Protein AF-A0A8U0QIC7-F1 (afdb_monomer)

Solvent-accessible surface area (backbone atoms only — not comparable to full-atom values): 12116 Å² total; per-residue (Å²): 107,74,68,52,56,50,47,53,51,48,48,57,47,50,50,58,54,46,66,67,71,62,70,66,91,70,86,63,78,67,89,61,76,79,80,82,47,68,70,56,55,50,51,53,51,52,50,54,53,48,51,57,51,49,52,54,50,45,52,49,32,54,53,45,31,72,75,44,20,86,43,75,41,75,42,76,43,88,97,38,98,85,47,62,53,77,43,40,36,31,58,52,31,50,53,52,38,53,50,52,52,52,52,49,53,52,50,51,53,51,52,53,51,55,49,53,52,47,53,53,52,50,52,54,51,54,52,51,49,52,53,51,50,52,52,48,52,54,51,49,53,52,52,52,51,53,50,55,51,50,50,52,53,49,53,54,52,53,52,52,52,51,54,54,51,55,53,53,70,76,63,66,72,94,71,91,77,93,73,93,75,85,78,84,78,85,81,81,83,82,79,83,82,77,85,79,90,74,86,85,92,133

Nearest PDB structures (foldseek):
  1fxk-assembly1_B  TM=5.080E-01  e=2.251E-01  Methanothermobacter thermautotrophicus
  2zqm-assembly1_A  TM=5.330E-01  e=3.766E-01  Thermococcus sp. JCM 11816
  2zdi-assembly1_B-2  TM=5.143E-01  e=7.642E-01  Pyrococcus horikoshii
  6nr8-assembly1_6  TM=4.578E-01  e=3.146E+00  Homo sapiens

Radius of gyration: 41.13 Å; Cα contacts (8 Å, |Δi|>4): 63; chains: 1; bounding box: 77×51×116 Å

Mean predicted aligned error: 17.93 Å

Foldseek 3Di:
DLVVVLVVLVCVVVVVVVVVVPPPPPDPPPVDDDDPDPVVVVVVVVLVVVVVVLSVLLNVLSVCCVPQQQDWDWDDDPPDNPDTDIDGSNVVSVVVNVVSVVVVVVSVVVVVVVVVVVVVVVVVVVVVVVVVVVVVVVVVVVVVVVVVVVVVVVVVVVVVVVVVVVVVVVDDDPDDDDDDDDDDDDDDDDDDPDDDDDDDDD

Structure (mmCIF, N/CA/C/O backbone):
data_AF-A0A8U0QIC7-F1
#
_entry.id   AF-A0A8U0QIC7-F1
#
loop_
_atom_site.group_PDB
_atom_site.id
_atom_site.type_symbol
_atom_site.label_atom_id
_atom_site.label_alt_id
_atom_site.label_comp_id
_atom_site.label_asym_id
_atom_site.label_entity_i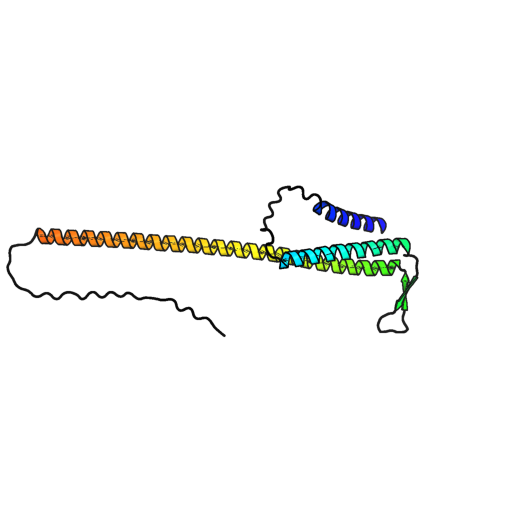d
_atom_site.label_seq_id
_atom_site.pdbx_PDB_ins_code
_atom_site.Cartn_x
_atom_site.Cartn_y
_atom_site.Cartn_z
_atom_site.occupancy
_atom_site.B_iso_or_equiv
_atom_site.auth_seq_id
_atom_site.auth_comp_id
_atom_site.auth_asym_id
_atom_site.auth_atom_id
_atom_site.pdbx_PDB_model_num
ATOM 1 N N . MET A 1 1 ? -3.269 10.855 29.722 1.00 55.31 1 MET A N 1
ATOM 2 C CA . MET A 1 1 ? -3.131 9.490 29.161 1.00 55.31 1 MET A CA 1
ATOM 3 C C . MET A 1 1 ? -4.161 9.194 28.060 1.00 55.31 1 MET A C 1
ATOM 5 O O . MET A 1 1 ? -3.802 9.379 26.913 1.00 55.31 1 MET A O 1
ATOM 9 N N . VAL A 1 2 ? -5.430 8.819 28.319 1.00 59.84 2 VAL A N 1
ATOM 10 C CA . VAL A 1 2 ? -6.386 8.447 27.227 1.00 59.84 2 VAL A CA 1
ATOM 11 C C . VAL A 1 2 ? -6.772 9.625 26.318 1.00 59.84 2 VAL A C 1
ATOM 13 O O . VAL A 1 2 ? -6.903 9.457 25.107 1.00 59.84 2 VAL A O 1
ATOM 16 N N . GLU A 1 3 ? -6.932 10.828 26.877 1.00 60.34 3 GLU A N 1
ATOM 17 C CA . GLU A 1 3 ? -7.192 12.031 26.073 1.00 60.34 3 GLU A CA 1
ATOM 18 C C . GLU A 1 3 ? -5.976 12.486 25.262 1.00 60.34 3 GLU A C 1
ATOM 20 O O . GLU A 1 3 ? -6.160 12.971 24.151 1.00 60.34 3 GLU A O 1
ATOM 25 N N . GLU A 1 4 ? -4.755 12.283 25.767 1.00 69.88 4 GLU A N 1
ATOM 26 C CA . GLU A 1 4 ? -3.515 12.558 25.026 1.00 69.88 4 GLU A CA 1
ATOM 27 C C . GLU A 1 4 ? -3.341 11.578 23.868 1.00 69.88 4 GLU A C 1
ATOM 29 O O . GLU A 1 4 ? -3.121 12.024 22.752 1.00 69.88 4 GLU A O 1
ATOM 34 N N . GLU A 1 5 ? -3.554 10.273 24.080 1.00 65.50 5 GLU A N 1
ATOM 35 C CA . GLU A 1 5 ? -3.538 9.274 22.997 1.00 65.50 5 GLU A CA 1
ATOM 36 C C . GLU A 1 5 ? -4.612 9.563 21.935 1.00 65.50 5 GLU A C 1
ATOM 38 O O . GLU A 1 5 ? -4.390 9.390 20.736 1.00 65.50 5 GLU A O 1
ATOM 43 N N . ARG A 1 6 ? -5.797 10.023 22.363 1.00 67.25 6 ARG A N 1
ATOM 44 C CA . ARG A 1 6 ? -6.867 10.454 21.455 1.00 67.25 6 ARG A CA 1
ATOM 45 C C . ARG A 1 6 ? -6.468 11.713 20.684 1.00 67.25 6 ARG A C 1
ATOM 47 O O . ARG A 1 6 ? -6.764 11.784 19.492 1.00 67.25 6 ARG A O 1
ATOM 54 N N . ARG A 1 7 ? -5.828 12.691 21.338 1.00 72.56 7 ARG A N 1
ATOM 55 C CA . ARG A 1 7 ? -5.321 13.919 20.703 1.00 72.56 7 ARG A CA 1
ATOM 56 C C . ARG A 1 7 ? -4.220 13.605 19.706 1.00 72.56 7 ARG A C 1
ATOM 58 O O . ARG A 1 7 ? -4.329 14.053 18.580 1.00 72.56 7 ARG A O 1
ATOM 65 N N . GLU A 1 8 ? -3.246 12.783 20.074 1.00 73.19 8 GLU A N 1
ATOM 66 C CA . GLU A 1 8 ? -2.149 12.351 19.207 1.00 73.19 8 GLU A CA 1
ATOM 67 C C . GLU A 1 8 ? -2.679 11.584 17.987 1.00 73.19 8 GLU A C 1
ATOM 69 O O . GLU A 1 8 ? -2.274 11.842 16.857 1.00 73.19 8 GLU A O 1
ATOM 74 N N . PHE A 1 9 ? -3.654 10.687 18.173 1.00 68.81 9 PHE A N 1
ATOM 75 C CA . PHE A 1 9 ? -4.301 9.996 17.056 1.00 68.81 9 PHE A CA 1
ATOM 76 C C . PHE A 1 9 ? -5.081 10.958 16.147 1.00 68.81 9 PHE A C 1
ATOM 78 O O . PHE A 1 9 ? -4.978 10.859 14.926 1.00 68.81 9 PHE A O 1
ATOM 85 N N . LEU A 1 10 ? -5.846 11.894 16.722 1.00 63.28 10 LEU A N 1
ATOM 86 C CA . LEU A 1 10 ? -6.586 12.912 15.969 1.00 63.28 10 LEU A CA 1
ATOM 87 C C . LEU A 1 10 ? -5.666 13.918 15.278 1.00 63.28 10 LEU A C 1
ATOM 89 O O . LEU A 1 10 ? -6.002 14.366 14.191 1.00 63.28 10 LEU A O 1
ATOM 93 N N . GLU A 1 11 ? -4.533 14.276 15.874 1.00 67.62 11 GLU A N 1
ATOM 94 C CA . GLU A 1 11 ? -3.524 15.148 15.275 1.00 67.62 11 GLU A CA 1
ATOM 95 C C . GLU A 1 11 ? -2.790 14.435 14.146 1.00 67.62 11 GLU A C 1
ATOM 97 O O . GLU A 1 11 ? -2.647 15.017 13.080 1.00 67.62 11 GLU A O 1
ATOM 102 N N . ASN A 1 12 ? -2.406 13.168 14.319 1.00 65.75 12 ASN A N 1
ATOM 103 C CA . ASN A 1 12 ? -1.844 12.357 13.237 1.00 65.75 12 ASN A CA 1
ATOM 104 C C . ASN A 1 12 ? -2.854 12.160 12.093 1.00 65.75 12 ASN A C 1
ATOM 106 O O . ASN A 1 12 ? -2.477 12.178 10.925 1.00 65.75 12 ASN A O 1
ATOM 110 N N . TYR A 1 13 ? -4.143 12.019 12.418 1.00 57.94 13 TYR A N 1
ATOM 111 C CA . TYR A 1 13 ? -5.228 11.933 11.440 1.00 57.94 13 TYR A CA 1
ATOM 112 C C . TYR A 1 13 ? -5.462 13.259 10.705 1.00 57.94 13 TYR A C 1
ATOM 114 O O . TYR A 1 13 ? -5.454 13.291 9.480 1.00 57.94 13 TYR A O 1
ATOM 122 N N . LYS A 1 14 ? -5.635 14.363 11.442 1.00 54.84 14 LYS A N 1
ATOM 123 C CA . LYS A 1 14 ? -5.860 15.696 10.870 1.00 54.84 14 LYS A CA 1
ATOM 124 C C . LYS A 1 14 ? -4.657 16.197 10.087 1.00 54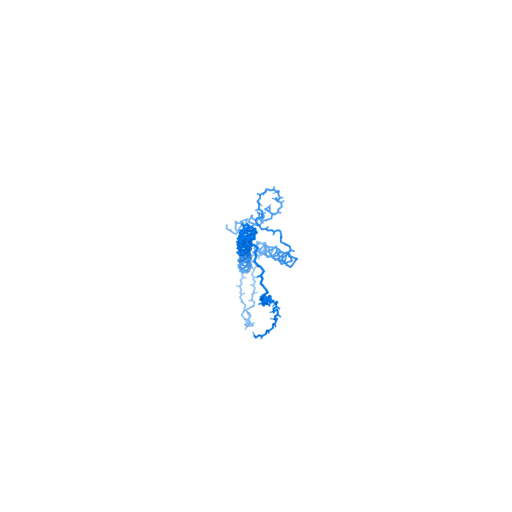.84 14 LYS A C 1
ATOM 126 O O . LYS A 1 14 ? -4.861 16.872 9.096 1.00 54.84 14 LYS A O 1
ATOM 131 N N . ARG A 1 15 ? -3.433 15.864 10.501 1.00 46.38 15 ARG A N 1
ATOM 132 C CA . ARG A 1 15 ? -2.209 16.173 9.752 1.00 46.38 15 ARG A CA 1
ATOM 133 C C . ARG A 1 15 ? -2.139 15.383 8.445 1.00 46.38 15 ARG A C 1
ATOM 135 O O . ARG A 1 15 ? -1.752 15.956 7.443 1.00 46.38 15 ARG A O 1
ATOM 142 N N . GLY A 1 16 ? -2.598 14.128 8.435 1.00 46.78 16 GLY A N 1
ATOM 143 C CA . GLY A 1 16 ? -2.746 13.343 7.204 1.00 46.78 16 GLY A CA 1
ATOM 144 C C . GLY A 1 16 ? -3.855 13.839 6.264 1.00 46.78 16 GLY A C 1
ATOM 145 O O . GLY A 1 16 ? -3.707 13.710 5.056 1.00 46.78 16 GLY A O 1
ATOM 146 N N . ASP A 1 17 ? -4.941 14.418 6.794 1.00 41.50 17 ASP A N 1
ATOM 147 C CA . ASP A 1 17 ? -5.979 15.085 5.984 1.00 41.50 17 ASP A CA 1
ATOM 148 C C . ASP A 1 17 ? -5.535 16.506 5.527 1.00 41.50 17 ASP A C 1
ATOM 150 O O . ASP A 1 17 ? -5.902 16.915 4.432 1.00 41.50 17 ASP A O 1
ATOM 154 N N . LEU A 1 18 ? -4.721 17.246 6.304 1.00 33.12 18 LEU A N 1
ATOM 155 C CA . LEU A 1 18 ? -4.185 18.575 5.927 1.00 33.12 18 LEU A CA 1
ATOM 156 C C . LEU A 1 18 ? -3.035 18.499 4.910 1.00 33.12 18 LEU A C 1
ATOM 158 O O . LEU A 1 18 ? -2.992 19.323 4.006 1.00 33.12 18 LEU A O 1
ATOM 162 N N . GLU A 1 19 ? -2.155 17.495 5.003 1.00 44.81 19 GLU A N 1
ATOM 163 C CA . GLU A 1 19 ? -1.142 17.224 3.965 1.00 44.81 19 GLU A CA 1
ATOM 164 C C . GLU A 1 19 ? -1.773 16.810 2.616 1.00 44.81 19 GLU A C 1
ATOM 166 O O . GLU A 1 19 ? -1.091 16.853 1.599 1.00 44.81 19 GLU A O 1
ATOM 171 N N . GLU A 1 20 ? -3.060 16.424 2.581 1.00 46.66 20 GLU A N 1
ATOM 172 C CA . GLU A 1 20 ? -3.797 16.089 1.348 1.00 46.66 20 GLU A CA 1
ATOM 173 C C . GLU A 1 20 ? -4.672 17.234 0.788 1.00 46.66 20 GLU A C 1
ATOM 175 O O . GLU A 1 20 ? -5.110 17.124 -0.357 1.00 46.66 20 GLU A O 1
ATOM 180 N N . GLU A 1 21 ? -4.960 18.302 1.547 1.00 39.34 21 GLU A N 1
ATOM 181 C CA . GLU A 1 21 ? -5.756 19.456 1.066 1.00 39.34 21 GLU A CA 1
ATOM 182 C C . GLU A 1 21 ? -4.921 20.720 0.792 1.00 39.34 21 GLU A C 1
ATOM 184 O O . GLU A 1 21 ? -5.342 21.545 -0.018 1.00 39.34 21 GLU A O 1
ATOM 189 N N . GLU A 1 22 ? -3.714 20.844 1.353 1.00 33.66 22 GLU A N 1
ATOM 190 C CA . GLU A 1 22 ? -2.685 21.789 0.883 1.00 33.66 22 GLU A CA 1
ATOM 191 C C . GLU A 1 22 ? -1.700 21.088 -0.065 1.00 33.66 22 GLU A C 1
ATOM 193 O O . GLU A 1 22 ? -0.486 21.108 0.118 1.00 33.66 22 GLU A O 1
ATOM 198 N N . GLU A 1 23 ? -2.217 20.495 -1.141 1.00 37.25 23 GLU A N 1
ATOM 199 C CA . GLU A 1 23 ? -1.421 20.307 -2.358 1.00 37.25 23 GLU A CA 1
ATOM 200 C C . GLU A 1 23 ? -1.403 21.652 -3.114 1.00 37.25 23 GLU A C 1
ATOM 202 O O . GLU A 1 23 ? -1.902 21.796 -4.227 1.00 37.25 23 GLU A O 1
ATOM 207 N N . THR A 1 24 ? -0.869 22.697 -2.471 1.00 36.47 24 THR A N 1
ATOM 208 C CA . THR A 1 24 ? -0.163 23.727 -3.234 1.00 36.47 24 THR A CA 1
ATOM 209 C C . THR A 1 24 ? 0.955 23.001 -3.959 1.00 36.47 24 THR A C 1
ATOM 211 O O . THR A 1 24 ? 1.708 22.265 -3.324 1.00 36.47 24 THR A O 1
ATOM 214 N N . GLU A 1 25 ? 1.011 23.173 -5.278 1.00 40.62 25 GLU A N 1
ATOM 215 C CA . GLU A 1 25 ? 2.070 22.697 -6.165 1.00 40.62 25 GLU A CA 1
ATOM 216 C C . GLU A 1 25 ? 3.442 23.240 -5.729 1.00 40.62 25 GLU A C 1
ATOM 218 O O . GLU A 1 25 ? 4.011 24.134 -6.344 1.00 40.62 25 GLU A O 1
ATOM 223 N N . GLU A 1 26 ? 3.986 22.731 -4.631 1.00 35.47 26 GLU A N 1
ATOM 224 C CA . GLU A 1 26 ? 5.408 22.804 -4.351 1.00 35.47 26 GLU A CA 1
ATOM 225 C C . GLU A 1 26 ? 6.028 21.537 -4.918 1.00 35.47 26 GLU A C 1
ATOM 227 O O . GLU A 1 26 ? 6.008 20.485 -4.278 1.00 35.47 26 GLU A O 1
ATOM 232 N N . ASP A 1 27 ? 6.511 21.680 -6.155 1.00 43.72 27 ASP A N 1
ATOM 233 C CA . ASP A 1 27 ? 7.581 20.963 -6.859 1.00 43.72 27 ASP A CA 1
ATOM 234 C C . ASP A 1 27 ? 8.400 19.961 -6.018 1.00 43.72 27 ASP A C 1
ATOM 236 O O . ASP A 1 27 ? 9.622 20.043 -5.876 1.00 43.72 27 ASP A O 1
ATOM 240 N N . LYS A 1 28 ? 7.752 18.922 -5.504 1.00 45.44 28 LYS A N 1
ATOM 241 C CA . LYS A 1 28 ? 8.393 17.632 -5.323 1.00 45.44 28 LYS A CA 1
ATOM 242 C C . LYS A 1 28 ? 8.242 16.981 -6.671 1.00 45.44 28 LYS A C 1
ATOM 244 O O . LYS A 1 28 ? 7.178 16.450 -6.966 1.00 45.44 28 LYS A O 1
ATOM 249 N N . GLU A 1 29 ? 9.284 17.087 -7.493 1.00 38.53 29 GLU A N 1
ATOM 250 C CA . GLU A 1 29 ? 9.434 16.284 -8.701 1.00 38.53 29 GLU A CA 1
ATOM 251 C C . GLU A 1 29 ? 8.969 14.864 -8.376 1.00 38.53 29 GLU A C 1
ATOM 253 O O . GLU A 1 29 ? 9.634 14.117 -7.653 1.00 38.53 29 GLU A O 1
ATOM 258 N N . ASP A 1 30 ? 7.767 14.517 -8.828 1.00 40.94 30 ASP A N 1
ATOM 259 C CA . ASP A 1 30 ? 7.210 13.197 -8.625 1.00 40.94 30 ASP A CA 1
ATOM 260 C C . ASP A 1 30 ? 8.010 12.304 -9.578 1.00 40.94 30 ASP A C 1
ATOM 262 O O . ASP A 1 30 ? 7.721 12.176 -10.767 1.00 40.94 30 ASP A O 1
ATOM 266 N N . ILE A 1 31 ? 9.125 11.756 -9.077 1.00 49.75 31 ILE A N 1
ATOM 267 C CA . ILE A 1 31 ? 10.084 10.929 -9.838 1.00 49.75 31 ILE A CA 1
ATOM 268 C C . ILE A 1 31 ? 9.368 9.713 -10.471 1.00 49.75 31 ILE A C 1
ATOM 270 O O . ILE A 1 31 ? 9.895 9.036 -11.361 1.00 49.75 31 ILE A O 1
ATOM 274 N N . LEU A 1 32 ? 8.143 9.420 -10.027 1.00 53.44 32 LEU A N 1
ATOM 275 C CA . LEU A 1 32 ? 7.299 8.368 -10.553 1.00 53.44 32 LEU A CA 1
ATOM 276 C C . LEU A 1 32 ? 6.337 8.918 -11.616 1.00 53.44 32 LEU A C 1
ATOM 278 O O . LEU A 1 32 ? 5.529 9.795 -11.332 1.00 53.44 32 LEU A O 1
ATOM 282 N N . PRO A 1 33 ? 6.345 8.361 -12.842 1.00 55.59 33 PRO A N 1
ATOM 283 C CA . PRO A 1 33 ? 5.394 8.778 -13.859 1.00 55.59 33 PRO A CA 1
ATOM 284 C C . PRO A 1 33 ? 3.955 8.563 -13.362 1.00 55.59 33 PRO A C 1
ATOM 286 O O . PRO A 1 33 ? 3.689 7.526 -12.736 1.00 55.59 33 PRO A O 1
ATOM 289 N N . PRO A 1 34 ? 3.016 9.471 -13.702 1.00 59.22 34 PRO A N 1
ATOM 290 C CA . PRO A 1 34 ? 1.635 9.406 -13.235 1.00 59.22 34 PRO A CA 1
ATOM 291 C C . PRO A 1 34 ? 1.038 8.027 -13.515 1.00 59.22 34 PRO A C 1
ATOM 293 O O . PRO A 1 34 ? 1.239 7.454 -14.592 1.00 59.22 34 PRO A O 1
ATOM 296 N N . ASP A 1 35 ? 0.331 7.462 -12.532 1.00 61.00 35 ASP A N 1
ATOM 297 C CA . ASP A 1 35 ? -0.057 6.051 -12.556 1.00 61.00 35 ASP A CA 1
ATOM 298 C C . ASP A 1 35 ? -1.142 5.777 -13.616 1.00 61.00 35 ASP A C 1
ATOM 300 O O . ASP A 1 35 ? -2.349 5.883 -13.387 1.00 61.00 35 ASP A O 1
ATOM 304 N N . LYS A 1 36 ? -0.702 5.406 -14.825 1.00 63.56 36 LYS A N 1
ATOM 305 C CA . LYS A 1 36 ? -1.559 5.243 -16.017 1.00 63.56 36 LYS A CA 1
ATOM 306 C C . LYS A 1 36 ? -2.543 4.068 -15.917 1.00 63.56 36 LYS A C 1
ATOM 308 O O . LYS A 1 36 ? -3.456 3.949 -16.732 1.00 63.56 36 LYS A O 1
ATOM 313 N N . SER A 1 37 ? -2.389 3.178 -14.933 1.00 77.19 37 SER A N 1
ATOM 314 C CA . SER A 1 37 ? -3.218 1.974 -14.812 1.00 77.19 37 SER A CA 1
ATOM 315 C C . SER A 1 37 ? -4.526 2.239 -14.064 1.00 77.19 37 SER A C 1
ATOM 317 O O . SER A 1 37 ? -4.535 2.516 -12.865 1.00 77.19 37 SER A O 1
ATOM 319 N N . ILE A 1 38 ? -5.658 2.054 -14.753 1.00 79.19 38 ILE A N 1
ATOM 320 C CA . ILE A 1 38 ? -7.011 2.124 -14.167 1.00 79.19 38 ILE A CA 1
ATOM 321 C C . ILE A 1 38 ? -7.149 1.172 -12.967 1.00 79.19 38 ILE A C 1
ATOM 323 O O . ILE A 1 38 ? -7.696 1.554 -11.935 1.00 79.19 38 ILE A O 1
ATOM 327 N N . ARG A 1 39 ? -6.600 -0.050 -13.061 1.00 77.69 39 ARG A N 1
ATOM 328 C CA . ARG A 1 39 ? -6.649 -1.030 -11.961 1.00 77.69 39 ARG A CA 1
ATOM 329 C C . ARG A 1 39 ? -5.935 -0.519 -10.712 1.00 77.69 39 ARG A C 1
ATOM 331 O O . ARG A 1 39 ? -6.423 -0.733 -9.610 1.00 77.69 39 ARG A O 1
ATOM 338 N N . ARG A 1 40 ? -4.799 0.164 -10.870 1.00 77.69 40 ARG A N 1
ATOM 339 C CA . ARG A 1 40 ? -4.038 0.688 -9.728 1.00 77.69 40 ARG A CA 1
ATOM 340 C C . ARG A 1 40 ? -4.733 1.869 -9.077 1.00 77.69 40 ARG A C 1
ATOM 342 O O . ARG A 1 40 ? -4.834 1.886 -7.857 1.00 77.69 40 ARG A O 1
ATOM 349 N N . ARG A 1 41 ? -5.305 2.775 -9.873 1.00 82.00 41 ARG A N 1
ATOM 350 C CA . ARG A 1 41 ? -6.166 3.848 -9.354 1.00 82.00 41 ARG A CA 1
ATOM 351 C C . ARG A 1 41 ? -7.350 3.288 -8.565 1.00 82.00 41 ARG A C 1
ATOM 353 O O . ARG A 1 41 ? -7.629 3.767 -7.472 1.00 82.00 41 ARG A O 1
ATOM 360 N N . ALA A 1 42 ? -7.986 2.224 -9.058 1.00 83.50 42 ALA A N 1
ATOM 361 C CA . ALA A 1 42 ? -9.064 1.549 -8.336 1.00 83.50 42 ALA A CA 1
ATOM 362 C C . ALA A 1 42 ? -8.585 0.919 -7.014 1.00 83.50 42 ALA A C 1
ATOM 364 O O . ALA A 1 42 ? -9.234 1.096 -5.987 1.00 83.50 42 ALA A O 1
ATOM 365 N N . VAL A 1 43 ? -7.437 0.231 -7.010 1.00 83.06 43 VAL A N 1
ATOM 366 C CA . VAL A 1 43 ? -6.852 -0.349 -5.785 1.00 83.06 43 VAL A CA 1
ATOM 367 C C . VAL A 1 43 ? -6.466 0.738 -4.779 1.00 83.06 43 VAL A C 1
ATOM 369 O O . VAL A 1 43 ? -6.799 0.612 -3.604 1.00 83.06 43 VAL A O 1
ATOM 372 N N . GLY A 1 44 ? -5.832 1.825 -5.228 1.00 84.62 44 GLY A N 1
ATOM 373 C CA . GLY A 1 44 ? -5.499 2.974 -4.383 1.00 84.62 44 GLY A CA 1
ATOM 374 C C . GLY A 1 44 ? -6.744 3.623 -3.779 1.00 84.62 44 GLY A C 1
ATOM 375 O O . GLY A 1 44 ? -6.795 3.882 -2.579 1.00 84.62 44 GLY A O 1
ATOM 376 N N . TRP A 1 45 ? -7.806 3.785 -4.573 1.00 87.81 45 TRP A N 1
ATOM 377 C CA . TRP A 1 45 ? -9.088 4.280 -4.077 1.00 87.81 45 TRP A CA 1
ATOM 378 C C . TRP A 1 45 ? -9.706 3.352 -3.021 1.00 87.81 45 TRP A C 1
ATOM 380 O O . TRP A 1 45 ? -10.149 3.828 -1.974 1.00 87.81 45 TRP A O 1
ATOM 390 N N . ILE A 1 46 ? -9.702 2.031 -3.244 1.00 87.00 46 ILE A N 1
ATOM 391 C CA . ILE A 1 46 ? -10.188 1.050 -2.260 1.00 87.00 46 ILE A CA 1
ATOM 392 C C . ILE A 1 46 ? -9.378 1.146 -0.963 1.00 87.00 46 ILE A C 1
ATOM 394 O O . ILE A 1 46 ? -9.978 1.207 0.112 1.00 87.00 46 ILE A O 1
ATOM 398 N N . ASN A 1 47 ? -8.046 1.215 -1.056 1.00 86.94 47 ASN A N 1
ATOM 399 C CA . ASN A 1 47 ? -7.161 1.367 0.100 1.00 86.94 47 ASN A CA 1
ATOM 400 C C . ASN A 1 47 ? -7.510 2.617 0.909 1.00 86.94 47 ASN A C 1
ATOM 402 O O . ASN A 1 47 ? -7.773 2.506 2.107 1.00 86.94 47 ASN A O 1
ATOM 406 N N . LYS A 1 48 ? -7.629 3.773 0.246 1.00 88.19 48 LYS A N 1
ATOM 407 C CA . LYS A 1 48 ? -7.993 5.049 0.880 1.00 88.19 48 LYS A CA 1
ATOM 408 C C . LYS A 1 48 ? -9.372 4.991 1.540 1.00 88.19 48 LYS A C 1
ATOM 410 O O . LYS A 1 48 ? -9.579 5.487 2.648 1.00 88.19 48 LYS A O 1
ATOM 415 N N . LYS A 1 49 ? -10.351 4.334 0.906 1.00 91.44 49 LYS A N 1
ATOM 416 C CA . LYS A 1 49 ? -11.684 4.128 1.505 1.00 91.44 49 LYS A CA 1
ATOM 417 C C . LYS A 1 49 ? -11.623 3.227 2.739 1.00 91.44 49 LYS A C 1
ATOM 419 O O . LYS A 1 49 ? -12.373 3.457 3.691 1.00 91.44 49 LYS A O 1
ATOM 424 N N . TRP A 1 50 ? -10.762 2.214 2.734 1.00 87.50 50 TRP A N 1
ATOM 425 C CA . TRP A 1 50 ? -10.565 1.317 3.871 1.00 87.50 50 TRP A CA 1
ATOM 426 C C . TRP A 1 50 ? -9.869 1.994 5.042 1.00 87.50 50 TRP A C 1
ATOM 428 O O . TRP A 1 50 ? -10.352 1.875 6.167 1.00 87.50 50 TRP A O 1
ATOM 438 N N . GLU A 1 51 ? -8.823 2.764 4.773 1.00 89.00 51 GLU A N 1
ATOM 439 C CA . GLU A 1 51 ? -8.137 3.597 5.756 1.00 89.00 51 GLU A CA 1
ATOM 440 C C . GLU A 1 51 ? -9.120 4.547 6.450 1.00 89.00 51 GLU A C 1
ATOM 442 O O . GLU A 1 51 ? -9.333 4.446 7.661 1.00 89.00 51 GLU A O 1
ATOM 447 N N . LYS A 1 52 ? -9.858 5.361 5.680 1.00 89.75 52 LYS A N 1
ATOM 448 C CA . LYS A 1 52 ? -10.875 6.275 6.234 1.00 89.75 52 LYS A CA 1
ATOM 449 C C . LYS A 1 52 ? -11.936 5.535 7.056 1.00 89.75 52 LYS A C 1
ATOM 451 O O . LYS A 1 52 ? -12.403 6.033 8.081 1.00 89.75 52 LYS A O 1
ATOM 456 N N . ARG A 1 53 ? -12.330 4.324 6.646 1.00 89.62 53 ARG A N 1
ATOM 457 C CA . ARG A 1 53 ? -13.282 3.494 7.403 1.00 89.62 53 ARG A CA 1
ATOM 458 C C . ARG A 1 53 ? -12.686 2.983 8.718 1.00 89.62 53 ARG A C 1
ATOM 460 O O . ARG A 1 53 ? -13.406 2.954 9.717 1.00 89.62 53 ARG A O 1
ATOM 467 N N . ASN A 1 54 ? -11.427 2.555 8.727 1.00 88.94 54 ASN A N 1
ATOM 468 C CA . ASN A 1 54 ? -10.749 2.055 9.922 1.00 88.94 54 ASN A CA 1
ATOM 469 C C . ASN A 1 54 ? -10.499 3.173 10.931 1.00 88.94 54 ASN A C 1
ATOM 471 O O . ASN A 1 54 ? -10.807 2.996 12.108 1.00 88.94 54 ASN A O 1
ATOM 475 N N . LEU A 1 55 ? -10.065 4.340 10.463 1.00 87.88 55 LEU A N 1
ATOM 476 C CA . LEU A 1 55 ? -9.851 5.526 11.291 1.00 87.88 55 LEU A CA 1
ATOM 477 C C . LEU A 1 55 ? -11.155 5.957 11.974 1.00 87.88 55 LEU A C 1
ATOM 479 O O . LEU A 1 55 ? -11.205 6.048 13.199 1.00 87.88 55 LEU A O 1
ATOM 483 N N . LYS A 1 56 ? -12.263 6.040 11.223 1.00 92.12 56 LYS A N 1
ATOM 484 C CA . LYS A 1 56 ? -13.598 6.296 11.798 1.00 92.12 56 LYS A CA 1
ATOM 485 C C . LYS A 1 56 ? -14.035 5.234 12.808 1.00 92.12 56 LYS A C 1
ATOM 487 O O . LYS A 1 56 ? -14.735 5.542 13.770 1.00 92.12 56 LYS A O 1
ATOM 492 N N . LYS A 1 57 ? -13.679 3.961 12.608 1.00 92.00 57 LYS A N 1
ATOM 493 C CA . LYS A 1 57 ? -13.979 2.904 13.590 1.00 92.00 57 LYS A CA 1
ATOM 494 C C . LYS A 1 57 ? -13.165 3.077 14.869 1.00 92.00 57 LYS A C 1
ATOM 496 O O . LYS A 1 57 ? -13.729 2.895 15.943 1.00 92.00 57 LYS A O 1
ATOM 501 N N . ILE A 1 58 ? -11.883 3.415 14.752 1.00 89.31 58 ILE A N 1
ATOM 502 C CA . ILE A 1 58 ? -11.007 3.687 15.894 1.00 89.31 58 ILE A CA 1
ATOM 503 C C . ILE A 1 58 ? -11.532 4.900 16.664 1.00 89.31 58 ILE A C 1
ATOM 505 O O . ILE A 1 58 ? -11.731 4.806 17.870 1.00 89.31 58 ILE A O 1
ATOM 509 N N . GLU A 1 59 ? -11.879 5.989 15.987 1.00 89.94 59 GLU A N 1
ATOM 510 C CA . GLU A 1 59 ? -12.450 7.175 16.631 1.00 89.94 59 GLU A CA 1
ATOM 511 C C . GLU A 1 59 ? -13.736 6.854 17.412 1.00 89.94 59 GLU A C 1
ATOM 513 O O . GLU A 1 59 ? -13.875 7.225 18.578 1.00 89.94 59 GLU A O 1
ATOM 518 N N . ARG A 1 60 ? -14.642 6.065 16.822 1.00 90.50 60 ARG A N 1
ATOM 519 C CA . ARG A 1 60 ? -15.860 5.601 17.507 1.00 90.50 60 ARG A CA 1
ATOM 520 C C . ARG A 1 60 ? -15.566 4.780 18.761 1.00 90.50 60 ARG A C 1
ATOM 522 O O . ARG A 1 60 ? -16.361 4.821 19.695 1.00 90.50 60 ARG A O 1
ATOM 529 N N . THR A 1 61 ? -14.460 4.031 18.798 1.00 90.44 61 THR A N 1
ATOM 530 C CA . THR A 1 61 ? -14.069 3.296 20.016 1.00 90.44 61 THR A CA 1
ATOM 531 C C . THR A 1 61 ? -13.697 4.263 21.139 1.00 90.44 61 THR A C 1
ATOM 533 O O . THR A 1 61 ? -14.049 4.015 22.285 1.00 90.44 61 THR A O 1
ATOM 536 N N . TYR A 1 62 ? -13.024 5.379 20.829 1.00 86.25 62 TYR A N 1
ATOM 537 C CA . TYR A 1 62 ? -12.694 6.415 21.814 1.00 86.25 62 TYR A CA 1
ATOM 538 C C . TYR A 1 62 ? -13.943 7.138 22.323 1.00 86.25 62 TYR A C 1
ATOM 540 O O . TYR A 1 62 ? -14.089 7.320 23.526 1.00 86.25 62 TYR A O 1
ATOM 548 N N . GLN A 1 63 ? -14.866 7.499 21.426 1.00 89.12 63 GLN A N 1
ATOM 549 C CA . GLN A 1 63 ? -16.135 8.136 21.804 1.00 89.12 63 GLN A CA 1
ATOM 550 C C . GLN A 1 63 ? -16.952 7.241 22.747 1.00 89.12 63 GLN A C 1
ATOM 552 O O . GLN A 1 63 ? -17.368 7.675 23.815 1.00 89.12 63 GLN A O 1
ATOM 557 N N . ARG A 1 64 ? -17.100 5.953 22.413 1.00 87.56 64 ARG A N 1
ATOM 558 C CA . ARG A 1 64 ? -17.842 4.995 23.251 1.00 87.56 64 ARG A CA 1
ATOM 559 C C . ARG A 1 64 ? -17.168 4.693 24.581 1.00 87.56 64 ARG A C 1
ATOM 561 O O . ARG A 1 64 ? -17.866 4.454 25.561 1.00 87.56 64 ARG A O 1
ATOM 568 N N . GLU A 1 65 ? -15.837 4.665 24.616 1.00 89.31 65 GLU A N 1
ATOM 569 C CA . GLU A 1 65 ? -15.089 4.540 25.869 1.00 89.31 65 GLU A CA 1
ATOM 570 C C . GLU A 1 65 ? -15.379 5.733 26.791 1.00 89.31 65 GLU A C 1
ATOM 572 O O . GLU A 1 65 ? -15.615 5.527 27.978 1.00 89.31 65 GLU A O 1
ATOM 577 N N . ALA A 1 66 ? -15.437 6.950 26.244 1.00 87.31 66 ALA A N 1
ATOM 578 C CA . ALA A 1 66 ? -15.746 8.156 27.008 1.00 87.31 66 ALA A CA 1
ATOM 579 C C . ALA A 1 66 ? -17.213 8.210 27.482 1.00 87.31 66 ALA A C 1
ATOM 581 O O . ALA A 1 66 ? -17.472 8.546 28.633 1.00 87.31 66 ALA A O 1
ATOM 582 N N . GLU A 1 67 ? -18.173 7.856 26.623 1.00 89.31 67 GLU A N 1
ATOM 583 C CA . GLU A 1 67 ? -19.611 7.954 26.928 1.00 89.31 67 GLU A CA 1
ATOM 584 C C . GLU A 1 67 ? -20.129 6.811 27.812 1.00 89.31 67 GLU A C 1
ATOM 586 O O . GLU A 1 67 ? -20.986 7.004 28.675 1.00 89.31 67 GLU A O 1
ATOM 591 N N . GLU A 1 68 ? -19.650 5.590 27.571 1.00 88.94 68 GLU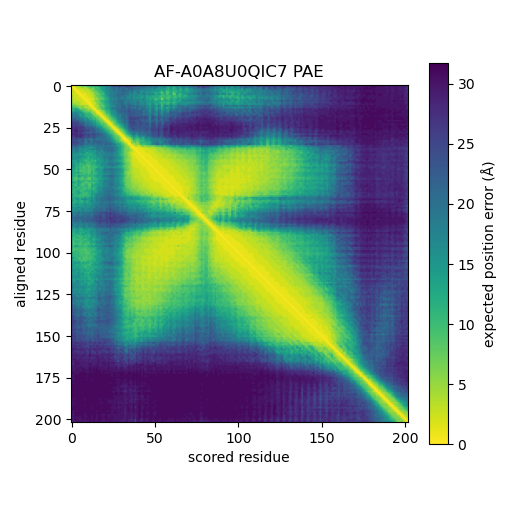 A N 1
ATOM 592 C CA . GLU A 1 68 ? -20.249 4.368 28.109 1.00 88.94 68 GLU A CA 1
ATOM 593 C C . GLU A 1 68 ? -19.227 3.434 28.761 1.00 88.94 68 GLU A C 1
ATOM 595 O O . GLU A 1 68 ? -19.562 2.288 29.066 1.00 88.94 68 GLU A O 1
ATOM 600 N N . GLY A 1 69 ? -17.989 3.886 28.974 1.00 80.94 69 GLY A N 1
ATOM 601 C CA . GLY A 1 69 ? -16.887 3.048 29.453 1.00 80.94 69 GLY A CA 1
ATOM 602 C C . GLY A 1 69 ? -17.170 2.325 30.771 1.00 80.94 69 GLY A C 1
ATOM 603 O O . GLY A 1 69 ? -16.725 1.192 30.947 1.00 80.94 69 GLY A O 1
ATOM 604 N N . TYR A 1 70 ? -17.971 2.938 31.647 1.00 85.12 70 TYR A N 1
ATOM 605 C CA . TYR A 1 70 ? -18.387 2.386 32.939 1.00 85.12 70 TYR A CA 1
ATOM 606 C C . TYR A 1 70 ? -19.411 1.243 32.829 1.00 85.12 70 TYR A C 1
ATOM 608 O O . TYR A 1 70 ? -19.633 0.526 33.804 1.00 85.12 70 TYR A O 1
ATOM 616 N N . LYS A 1 71 ? -20.055 1.047 31.668 1.00 88.62 71 LYS A N 1
ATOM 617 C CA . LYS A 1 71 ? -21.048 -0.020 31.495 1.00 88.62 71 LYS A CA 1
ATOM 618 C C . LYS A 1 71 ? -20.350 -1.377 31.497 1.00 88.62 71 LYS A C 1
ATOM 620 O O . LYS A 1 71 ? -19.446 -1.620 30.699 1.00 88.62 71 LYS A O 1
ATOM 625 N N . ILE A 1 72 ? -20.801 -2.280 32.359 1.00 86.25 72 ILE A N 1
ATOM 626 C CA . ILE A 1 72 ? -20.366 -3.677 32.346 1.00 86.25 72 ILE A CA 1
ATOM 627 C C . ILE A 1 72 ? -21.009 -4.370 31.150 1.00 86.25 72 ILE A C 1
ATOM 629 O O . ILE A 1 72 ? -22.187 -4.164 30.851 1.00 86.25 72 ILE A O 1
ATOM 633 N N . VAL A 1 73 ? -20.235 -5.187 30.444 1.00 83.12 73 VAL A N 1
ATOM 634 C CA . VAL A 1 73 ? -20.726 -5.929 29.298 1.00 83.12 73 VAL A CA 1
ATOM 635 C C . VAL A 1 73 ? -20.250 -7.372 29.329 1.00 83.12 73 VAL A C 1
ATOM 637 O O . VAL A 1 73 ? -19.066 -7.665 29.478 1.00 83.12 73 VAL A O 1
ATOM 640 N N . HIS A 1 74 ? -21.190 -8.284 29.114 1.00 81.44 74 HIS A N 1
ATOM 641 C CA . HIS A 1 74 ? -20.913 -9.710 29.026 1.00 81.44 74 HIS A CA 1
ATOM 642 C C . HIS A 1 74 ? -20.570 -10.082 27.578 1.00 81.44 74 HIS A C 1
ATOM 644 O O . HIS A 1 74 ? -21.245 -9.651 26.637 1.00 81.44 74 HIS A O 1
ATOM 650 N N . ILE A 1 75 ? -19.488 -10.835 27.385 1.00 79.31 75 ILE A N 1
ATOM 651 C CA . ILE A 1 75 ? -19.097 -11.433 26.103 1.00 79.31 75 ILE A CA 1
ATOM 652 C C . ILE A 1 75 ? -19.247 -12.941 26.237 1.00 79.31 75 ILE A C 1
ATOM 654 O O . ILE A 1 75 ? -18.624 -13.547 27.106 1.00 79.31 75 ILE A O 1
ATOM 658 N N . ALA A 1 76 ? -20.052 -13.548 25.371 1.00 77.38 76 ALA A N 1
ATOM 659 C CA . ALA A 1 76 ? -20.100 -14.998 25.260 1.00 77.38 76 ALA A CA 1
ATOM 660 C C . ALA A 1 76 ? -18.792 -15.500 24.637 1.00 77.38 76 ALA A C 1
ATOM 662 O O . ALA A 1 76 ? -18.400 -15.027 23.567 1.00 77.38 76 ALA A O 1
ATOM 663 N N . ILE A 1 77 ? -18.122 -16.447 25.293 1.00 74.31 77 ILE A N 1
ATOM 664 C CA . ILE A 1 77 ? -16.925 -17.078 24.735 1.00 74.31 77 ILE A CA 1
ATOM 665 C C . ILE A 1 77 ? -17.376 -18.077 23.657 1.00 74.31 77 ILE A C 1
ATOM 667 O O . ILE A 1 77 ? -18.132 -19.005 23.968 1.00 74.31 77 ILE A O 1
ATOM 671 N N . PRO A 1 78 ? -16.946 -17.918 22.389 1.00 73.38 78 PRO A N 1
ATOM 672 C CA . PRO A 1 78 ? -17.323 -18.843 21.326 1.00 73.38 78 PRO A CA 1
ATOM 673 C C . PRO A 1 78 ? -16.955 -20.288 21.695 1.00 73.38 78 PRO A C 1
ATOM 675 O O . PRO A 1 78 ? -15.832 -20.564 22.107 1.00 73.38 78 PRO A O 1
ATOM 678 N N . GLY A 1 79 ? -17.912 -21.212 21.570 1.00 74.81 79 GLY A N 1
ATOM 679 C CA . GLY A 1 79 ? -17.730 -22.632 21.904 1.00 74.81 79 GLY A CA 1
ATOM 680 C C . GLY A 1 79 ? -17.991 -23.007 23.368 1.00 74.81 79 GLY A C 1
ATOM 681 O O . GLY A 1 79 ? -18.005 -24.193 23.678 1.00 74.81 79 GLY A O 1
ATOM 682 N N . HIS A 1 80 ? -18.239 -22.045 24.263 1.00 71.06 80 HIS A N 1
ATOM 683 C CA . HIS A 1 80 ? -18.613 -22.309 25.656 1.00 71.06 80 HIS A CA 1
ATOM 684 C C . HIS A 1 80 ? -19.926 -21.594 25.996 1.00 71.06 80 HIS A C 1
ATOM 686 O O . HIS A 1 80 ? -19.944 -20.442 26.416 1.00 71.06 80 HIS A O 1
ATOM 692 N N . THR A 1 81 ? -21.050 -22.304 25.858 1.00 67.62 81 THR A N 1
ATOM 693 C CA . THR A 1 81 ? -22.416 -21.773 26.055 1.00 67.62 81 THR A CA 1
ATOM 694 C C . THR A 1 81 ? -22.714 -21.262 27.467 1.00 67.62 81 THR A C 1
ATOM 696 O O . THR A 1 81 ? -23.707 -20.565 27.655 1.00 67.62 81 THR A O 1
ATOM 699 N N . ARG A 1 82 ? -21.876 -21.583 28.462 1.00 69.25 82 ARG A N 1
ATOM 700 C CA . ARG A 1 82 ? -22.056 -21.187 29.871 1.00 69.25 82 ARG A CA 1
ATOM 701 C C . ARG A 1 82 ? -20.991 -20.226 30.401 1.00 69.25 82 ARG A C 1
ATOM 703 O O . ARG A 1 82 ? -21.098 -19.804 31.546 1.00 69.25 82 ARG A O 1
ATOM 710 N N . LEU A 1 83 ? -19.973 -19.886 29.605 1.00 68.38 83 LEU A N 1
ATOM 711 C CA . LEU A 1 83 ? -18.922 -18.963 30.031 1.00 68.38 83 LEU A CA 1
ATOM 712 C C . LEU A 1 83 ? -19.113 -17.607 29.357 1.00 68.38 83 LEU A C 1
ATOM 714 O O . LEU A 1 83 ? -18.907 -17.442 28.152 1.00 68.38 83 LEU A O 1
ATOM 718 N N . THR A 1 84 ? -19.493 -16.625 30.166 1.00 75.75 84 THR A N 1
ATOM 719 C CA . THR A 1 84 ? -19.505 -15.218 29.777 1.00 75.75 84 THR A CA 1
ATOM 720 C C . THR A 1 84 ? -18.357 -14.500 30.463 1.00 75.75 84 THR A C 1
ATOM 722 O O . THR A 1 8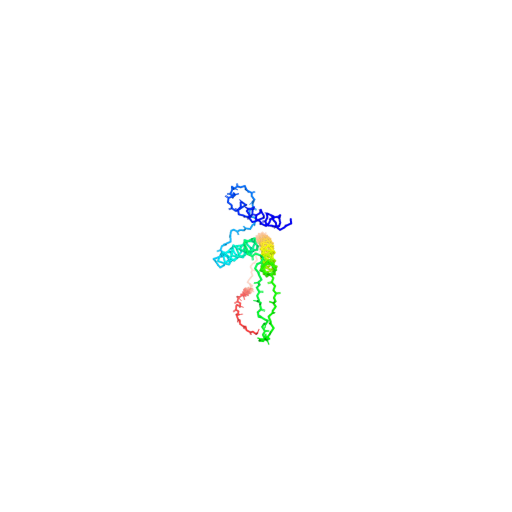4 ? -18.306 -14.451 31.691 1.00 75.75 84 THR A O 1
ATOM 725 N N . ALA A 1 85 ? -17.454 -13.916 29.681 1.00 75.31 85 ALA A N 1
ATOM 726 C CA . ALA A 1 85 ? -16.474 -12.984 30.212 1.00 75.31 85 ALA A CA 1
ATOM 727 C C . ALA A 1 85 ? -17.192 -11.674 30.553 1.00 75.31 85 ALA A C 1
ATOM 729 O O . ALA A 1 85 ? -17.839 -11.067 29.695 1.00 75.31 85 ALA A O 1
ATOM 730 N N . THR A 1 86 ? -17.103 -11.257 31.810 1.00 81.88 86 THR A N 1
ATOM 731 C CA . THR A 1 86 ? -17.637 -9.978 32.274 1.00 81.88 86 THR A CA 1
ATOM 732 C C . THR A 1 86 ? -16.501 -8.971 32.247 1.00 81.88 86 THR A C 1
ATOM 734 O O . THR A 1 86 ? -15.509 -9.152 32.944 1.00 81.88 86 THR A O 1
ATOM 737 N N . MET A 1 87 ? -16.626 -7.939 31.421 1.00 87.06 87 MET A N 1
ATOM 738 C CA . MET A 1 87 ? -15.628 -6.876 31.306 1.00 87.06 87 MET A CA 1
ATOM 739 C C . MET A 1 87 ? -16.317 -5.530 31.145 1.00 87.06 87 MET A C 1
ATOM 741 O O . MET A 1 87 ? -17.492 -5.455 30.777 1.00 87.06 87 MET A O 1
ATOM 745 N N . THR A 1 88 ? -15.602 -4.449 31.409 1.00 88.12 88 THR A N 1
ATOM 746 C CA . THR A 1 88 ? -16.121 -3.105 31.155 1.00 88.12 88 THR A CA 1
ATOM 747 C C . THR A 1 88 ? -16.172 -2.818 29.656 1.00 88.12 88 THR A C 1
ATOM 749 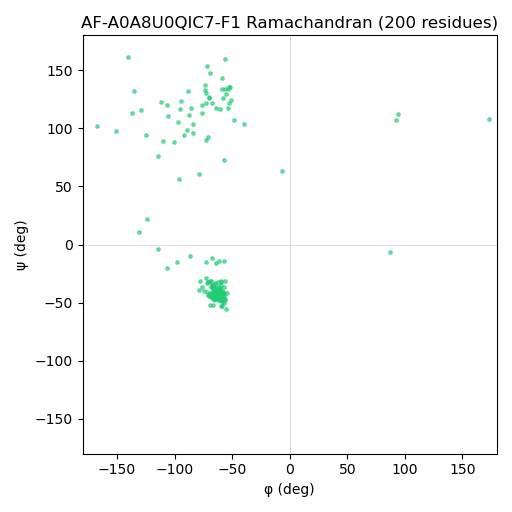O O . THR A 1 88 ? -15.414 -3.360 28.844 1.00 88.12 88 THR A O 1
ATOM 752 N N . ARG A 1 89 ? -17.076 -1.929 29.248 1.00 87.06 89 ARG A N 1
ATOM 753 C CA . ARG A 1 89 ? -17.158 -1.473 27.859 1.00 87.06 89 ARG A CA 1
ATOM 754 C C . ARG A 1 89 ? -15.879 -0.760 27.431 1.00 87.06 89 ARG A C 1
ATOM 756 O O . ARG A 1 89 ? -15.487 -0.894 26.275 1.00 87.06 89 ARG A O 1
ATOM 763 N N . ALA A 1 90 ? -15.213 -0.075 28.363 1.00 86.56 90 ALA A N 1
ATOM 764 C CA . ALA A 1 90 ? -13.899 0.514 28.141 1.00 86.56 90 ALA A CA 1
ATOM 765 C C . ALA A 1 90 ? -12.857 -0.544 27.742 1.00 86.56 90 ALA A C 1
ATOM 767 O O . ALA A 1 90 ? -12.191 -0.388 26.720 1.00 86.56 90 ALA A O 1
ATOM 768 N N . GLU A 1 91 ? -12.752 -1.649 28.485 1.00 87.25 91 GLU A N 1
ATOM 769 C CA . GLU A 1 91 ? -11.822 -2.745 28.169 1.00 87.25 91 GLU A CA 1
ATOM 770 C C . GLU A 1 91 ? -12.102 -3.349 26.791 1.00 87.25 91 GLU A C 1
ATOM 772 O O . GLU A 1 91 ? -11.187 -3.482 25.976 1.00 87.25 91 GLU A O 1
ATOM 777 N N . ARG A 1 92 ? -13.375 -3.607 26.478 1.00 88.38 92 ARG A N 1
ATOM 778 C CA . ARG A 1 92 ? -13.778 -4.119 25.164 1.00 88.38 92 ARG A CA 1
ATOM 779 C C . ARG A 1 92 ? -13.400 -3.174 24.021 1.00 88.38 92 ARG A C 1
ATOM 781 O O . ARG A 1 92 ? -12.889 -3.618 22.993 1.00 88.38 92 ARG A O 1
ATOM 788 N N . GLU A 1 93 ? -13.691 -1.879 24.151 1.00 90.06 93 GLU A N 1
ATOM 789 C CA . GLU A 1 93 ? -13.373 -0.903 23.101 1.00 90.06 93 GLU A CA 1
ATOM 790 C C . GLU A 1 93 ? -11.849 -0.710 22.965 1.00 90.06 93 GLU A C 1
ATOM 792 O O . GLU A 1 93 ? -11.365 -0.561 21.841 1.00 90.06 93 GLU A O 1
ATOM 797 N N . ARG A 1 94 ? -11.068 -0.836 24.052 1.00 88.19 94 ARG A N 1
ATOM 798 C CA . ARG A 1 94 ? -9.593 -0.872 24.002 1.00 88.19 94 ARG A CA 1
ATOM 799 C C . ARG A 1 94 ? -9.055 -2.105 23.281 1.00 88.19 94 ARG A C 1
ATOM 801 O O . ARG A 1 94 ? -8.165 -1.964 22.443 1.00 88.19 94 ARG A O 1
ATOM 808 N N . GLU A 1 95 ? -9.566 -3.303 23.566 1.00 90.00 95 GLU A N 1
ATOM 809 C CA . GLU A 1 95 ? -9.162 -4.526 22.853 1.00 90.00 95 GLU A CA 1
ATOM 810 C C . GLU A 1 95 ? -9.476 -4.425 21.361 1.00 90.00 95 GLU A C 1
ATOM 812 O O . GLU A 1 95 ? -8.601 -4.612 20.513 1.00 90.00 95 GLU A O 1
ATOM 817 N N . LYS A 1 96 ? -10.698 -4.002 21.034 1.00 90.00 96 LYS A N 1
ATOM 818 C CA . LYS A 1 96 ? -11.119 -3.768 19.654 1.00 90.00 96 LYS A CA 1
ATOM 819 C C . LYS A 1 96 ? -10.243 -2.730 18.950 1.00 90.00 96 LYS A C 1
ATOM 821 O O . LYS A 1 96 ? -9.893 -2.902 17.783 1.00 90.00 96 LYS A O 1
ATOM 826 N N . ARG A 1 97 ? -9.856 -1.657 19.644 1.00 91.44 97 ARG A N 1
ATOM 827 C CA . ARG A 1 97 ? -8.931 -0.642 19.124 1.00 91.44 97 ARG A CA 1
ATOM 828 C C . ARG A 1 97 ? -7.553 -1.229 18.840 1.00 91.44 97 ARG A C 1
ATOM 830 O O . ARG A 1 97 ? -7.007 -0.969 17.770 1.00 91.44 97 ARG A O 1
ATOM 837 N N . LYS A 1 98 ? -7.007 -2.045 19.747 1.00 91.69 98 LYS A N 1
ATOM 838 C CA . LYS A 1 98 ? -5.725 -2.738 19.537 1.00 91.69 98 LYS A CA 1
ATOM 839 C C . LYS A 1 98 ? -5.765 -3.608 18.280 1.00 91.69 98 LYS A C 1
ATOM 841 O O . LYS A 1 98 ? -4.824 -3.572 17.487 1.00 91.69 98 LYS A O 1
ATOM 846 N N . GLU A 1 99 ? -6.853 -4.343 18.059 1.00 91.81 99 GLU A N 1
ATOM 847 C CA . GLU A 1 99 ? -7.029 -5.145 16.843 1.00 91.81 99 GLU A CA 1
ATOM 848 C C . GLU A 1 99 ? -7.114 -4.289 15.575 1.00 91.81 99 GLU A C 1
ATOM 850 O O . GLU A 1 99 ? -6.425 -4.584 14.595 1.00 91.81 99 GLU A O 1
ATOM 855 N N . LEU A 1 100 ? -7.899 -3.205 15.595 1.00 90.50 100 LEU A N 1
ATOM 856 C CA . LEU A 1 100 ? -8.011 -2.280 14.462 1.00 90.50 100 LEU A CA 1
ATOM 857 C C . LEU A 1 100 ? -6.660 -1.638 14.123 1.00 90.50 100 LEU A C 1
ATOM 859 O O . LEU A 1 100 ? -6.273 -1.620 12.957 1.00 90.50 100 LEU A O 1
ATOM 863 N N . LEU A 1 101 ? -5.902 -1.192 15.127 1.00 90.50 101 LEU A N 1
ATOM 864 C CA . LEU A 1 101 ? -4.556 -0.642 14.940 1.00 90.50 101 LEU A CA 1
ATOM 865 C C . LEU A 1 101 ? -3.581 -1.688 14.389 1.00 90.50 101 LEU A C 1
ATOM 867 O O . LEU A 1 101 ? -2.753 -1.377 13.535 1.00 90.50 101 LEU A O 1
ATOM 871 N N . LYS A 1 102 ? -3.671 -2.946 14.836 1.00 92.56 102 LYS A N 1
ATOM 872 C CA . LYS A 1 102 ? -2.850 -4.044 14.303 1.00 92.56 102 LYS A CA 1
ATOM 873 C C . LYS A 1 102 ? -3.176 -4.327 12.835 1.00 92.56 102 LYS A C 1
ATOM 875 O O . LYS A 1 102 ? -2.258 -4.550 12.046 1.00 92.56 102 LYS A O 1
ATOM 880 N N . ALA A 1 103 ? -4.456 -4.322 12.466 1.00 89.88 103 ALA A N 1
ATOM 881 C CA . ALA A 1 103 ? -4.887 -4.475 11.079 1.00 89.88 103 ALA A CA 1
ATOM 882 C C . ALA A 1 103 ? -4.398 -3.308 10.207 1.00 89.88 103 ALA A C 1
ATOM 884 O O . ALA A 1 103 ? -3.867 -3.540 9.124 1.00 89.88 103 ALA A O 1
ATOM 885 N N . GLU A 1 104 ? -4.485 -2.079 10.715 1.00 88.94 104 GLU A N 1
ATOM 886 C CA . GLU A 1 104 ? -4.031 -0.878 10.012 1.00 88.94 104 GLU A CA 1
ATOM 887 C C . GLU A 1 104 ? -2.513 -0.880 9.788 1.00 88.94 104 GLU A C 1
ATOM 889 O O . GLU A 1 104 ? -2.045 -0.676 8.670 1.00 88.94 104 GLU A O 1
ATOM 894 N N . LYS A 1 105 ? -1.729 -1.249 10.810 1.00 89.88 105 LYS A N 1
ATOM 895 C CA . LYS A 1 105 ? -0.274 -1.439 10.677 1.00 89.88 105 LYS A CA 1
ATOM 896 C C . LYS A 1 105 ? 0.079 -2.488 9.619 1.00 89.88 105 LYS A C 1
ATOM 898 O O . LYS A 1 105 ? 1.025 -2.301 8.859 1.00 89.88 105 LYS A O 1
ATOM 903 N N . ARG A 1 106 ? -0.671 -3.596 9.554 1.00 89.88 106 ARG A N 1
ATOM 904 C CA . ARG A 1 106 ? -0.477 -4.636 8.527 1.00 89.88 106 ARG A CA 1
ATOM 905 C C . ARG A 1 106 ? -0.799 -4.119 7.125 1.00 89.88 106 ARG A C 1
ATOM 907 O O . ARG A 1 106 ? -0.032 -4.400 6.208 1.00 89.88 106 ARG A O 1
ATOM 914 N N . ARG A 1 107 ? -1.891 -3.362 6.966 1.00 89.06 107 ARG A N 1
ATOM 915 C CA . ARG A 1 107 ? -2.260 -2.716 5.697 1.00 89.06 107 ARG A CA 1
ATOM 916 C C . ARG A 1 107 ? -1.151 -1.776 5.233 1.00 89.06 107 ARG A C 1
ATOM 918 O O . ARG A 1 107 ? -0.654 -1.951 4.125 1.00 89.06 107 ARG A O 1
ATOM 925 N N . LYS A 1 108 ? -0.724 -0.854 6.102 1.00 90.00 108 LYS A N 1
ATOM 926 C CA . LYS A 1 108 ? 0.334 0.119 5.806 1.00 90.00 108 LYS A CA 1
ATOM 927 C C . LYS A 1 108 ? 1.634 -0.571 5.391 1.00 90.00 108 LYS A C 1
ATOM 929 O O . LYS A 1 108 ? 2.180 -0.269 4.342 1.00 90.00 108 LYS A O 1
ATOM 934 N N . LYS A 1 109 ? 2.053 -1.609 6.124 1.00 91.75 109 LYS A N 1
ATOM 935 C CA . LYS A 1 109 ? 3.238 -2.406 5.764 1.00 91.75 109 LYS A CA 1
ATOM 936 C C . LYS A 1 109 ? 3.144 -3.021 4.359 1.00 91.75 109 LYS A C 1
ATOM 938 O O . LYS A 1 109 ? 4.137 -3.045 3.639 1.00 91.75 109 LYS A O 1
ATOM 943 N N . MET A 1 110 ? 1.978 -3.543 3.976 1.00 86.69 110 MET A N 1
ATOM 944 C CA . MET A 1 110 ? 1.765 -4.098 2.632 1.00 86.69 110 MET A CA 1
ATOM 945 C C . MET A 1 110 ? 1.780 -3.016 1.548 1.00 86.69 110 MET A C 1
ATOM 947 O O . MET A 1 110 ? 2.277 -3.253 0.449 1.00 86.69 110 MET A O 1
ATOM 951 N N . GLU A 1 111 ? 1.243 -1.838 1.847 1.00 87.75 111 GLU A N 1
ATOM 952 C CA . GLU A 1 111 ? 1.265 -0.685 0.948 1.00 87.75 111 GLU A CA 1
ATOM 953 C C . GLU A 1 111 ? 2.690 -0.169 0.716 1.00 87.75 111 GLU A C 1
ATOM 955 O O . GLU A 1 111 ? 3.096 -0.012 -0.438 1.00 87.75 111 GLU A O 1
ATOM 960 N N . ASP A 1 112 ? 3.474 -0.030 1.785 1.00 88.94 112 ASP A N 1
ATOM 961 C CA . ASP A 1 112 ? 4.881 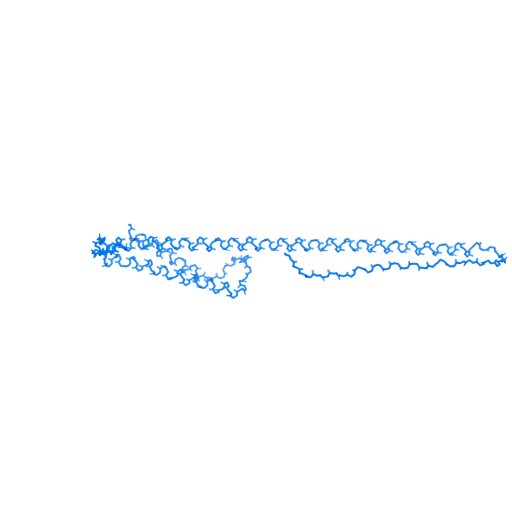0.375 1.731 1.00 88.94 112 ASP A CA 1
ATOM 962 C C . ASP A 1 112 ? 5.722 -0.636 0.943 1.00 88.94 112 ASP A C 1
ATOM 964 O O . ASP A 1 112 ? 6.478 -0.263 0.045 1.00 88.94 112 ASP A O 1
ATOM 968 N N . PHE A 1 113 ? 5.535 -1.934 1.206 1.00 89.25 113 PHE A N 1
ATOM 969 C CA . PHE A 1 113 ? 6.199 -2.997 0.450 1.00 89.25 113 PHE A CA 1
ATOM 970 C C . PHE A 1 113 ? 5.862 -2.927 -1.047 1.00 89.25 113 PHE A C 1
ATOM 972 O O . PHE A 1 113 ? 6.750 -2.990 -1.898 1.00 89.25 113 PHE A O 1
ATOM 979 N N . ASN A 1 114 ? 4.585 -2.734 -1.388 1.00 87.00 114 ASN A N 1
ATOM 980 C CA . ASN A 1 114 ? 4.157 -2.576 -2.777 1.00 87.00 114 ASN A CA 1
ATOM 981 C C . ASN A 1 114 ? 4.728 -1.308 -3.426 1.00 87.00 114 ASN A C 1
ATOM 983 O O . ASN A 1 114 ? 4.972 -1.296 -4.633 1.00 87.00 114 ASN A O 1
ATOM 987 N N . LYS A 1 115 ? 4.916 -0.223 -2.669 1.00 86.62 115 LYS A N 1
ATOM 988 C CA . LYS A 1 115 ? 5.562 1.000 -3.161 1.00 86.62 115 LYS A CA 1
ATOM 989 C C . LYS A 1 115 ? 7.039 0.746 -3.480 1.00 86.62 115 LYS A C 1
ATOM 991 O O . LYS A 1 115 ? 7.440 0.949 -4.623 1.00 86.62 115 LYS A O 1
ATOM 996 N N . GLN A 1 116 ? 7.792 0.176 -2.541 1.00 89.56 116 GLN A N 1
ATOM 997 C CA . GLN A 1 116 ? 9.207 -0.166 -2.735 1.00 89.56 116 GLN A CA 1
ATOM 998 C C . GLN A 1 116 ? 9.419 -1.122 -3.913 1.00 89.56 116 GLN A C 1
ATOM 1000 O O . GLN A 1 116 ? 10.291 -0.912 -4.756 1.00 89.56 116 GLN A O 1
ATOM 1005 N N . TRP A 1 117 ? 8.587 -2.161 -4.019 1.00 89.00 117 TRP A N 1
ATOM 1006 C CA . TRP A 1 117 ? 8.667 -3.109 -5.128 1.00 89.00 117 TRP A CA 1
ATOM 1007 C C . TRP A 1 117 ? 8.432 -2.430 -6.487 1.00 89.00 117 TRP A C 1
ATOM 1009 O O . TRP A 1 117 ? 9.089 -2.763 -7.477 1.00 89.00 117 TRP A O 1
ATOM 1019 N N . ARG A 1 118 ? 7.527 -1.443 -6.549 1.00 83.25 118 ARG A N 1
ATOM 1020 C CA . ARG A 1 118 ? 7.276 -0.659 -7.769 1.00 83.25 118 ARG A CA 1
ATOM 1021 C C . ARG A 1 118 ? 8.480 0.189 -8.157 1.00 83.25 118 ARG A C 1
ATOM 1023 O O . ARG A 1 118 ? 8.854 0.168 -9.327 1.00 83.25 118 ARG A O 1
ATOM 1030 N N . GLU A 1 119 ? 9.081 0.886 -7.201 1.00 87.75 119 GLU A N 1
ATOM 1031 C CA . GLU A 1 119 ? 10.276 1.709 -7.423 1.00 87.75 119 GLU A CA 1
ATOM 1032 C C . GLU A 1 119 ? 11.437 0.854 -7.946 1.00 87.75 119 GLU A C 1
ATOM 1034 O O . GLU A 1 119 ? 12.010 1.153 -8.994 1.00 87.75 119 GLU A O 1
ATOM 1039 N N . GLN A 1 120 ? 11.703 -0.288 -7.304 1.00 89.06 120 GLN A N 1
ATOM 1040 C CA . GLN A 1 120 ? 12.724 -1.233 -7.765 1.00 89.06 120 GLN A CA 1
ATOM 1041 C C . GLN A 1 120 ? 12.418 -1.790 -9.159 1.00 89.06 120 GLN A C 1
ATOM 1043 O O . GLN A 1 120 ? 13.308 -1.888 -10.009 1.00 89.06 120 GLN A O 1
ATOM 1048 N N . SER A 1 121 ? 11.159 -2.149 -9.428 1.00 86.38 121 SER A N 1
ATOM 1049 C CA . SER A 1 121 ? 10.765 -2.644 -10.747 1.00 86.38 121 SER A CA 1
ATOM 1050 C C . SER A 1 121 ? 10.923 -1.577 -11.829 1.00 86.38 121 SER A C 1
ATOM 1052 O O . SER A 1 121 ? 11.303 -1.927 -12.950 1.00 86.38 121 SER A O 1
ATOM 1054 N N . LEU A 1 122 ? 10.614 -0.314 -11.533 1.00 88.56 122 LEU A N 1
ATOM 1055 C CA . LEU A 1 122 ? 10.774 0.793 -12.471 1.00 88.56 122 LEU A CA 1
ATOM 1056 C C . LEU A 1 122 ? 12.253 1.034 -12.766 1.00 88.56 122 LEU A C 1
ATOM 1058 O O . LEU A 1 122 ? 12.633 1.079 -13.937 1.00 88.56 122 LEU A O 1
ATOM 1062 N N . LEU A 1 123 ? 13.082 1.077 -11.722 1.00 91.62 123 LEU A N 1
ATOM 1063 C CA . LEU A 1 123 ? 14.528 1.220 -11.846 1.00 91.62 123 LEU A CA 1
ATOM 1064 C C . LEU A 1 123 ? 15.115 0.115 -12.733 1.00 91.62 123 LEU A C 1
ATOM 1066 O O . LEU A 1 123 ? 15.842 0.402 -13.679 1.00 91.62 123 LEU A O 1
ATOM 1070 N N . LYS A 1 124 ? 14.724 -1.146 -12.505 1.00 92.25 124 LYS A N 1
ATOM 1071 C CA . LYS A 1 124 ? 15.164 -2.288 -13.324 1.00 92.25 124 LYS A CA 1
ATOM 1072 C C . LYS A 1 124 ? 14.764 -2.157 -14.799 1.00 92.25 124 LYS A C 1
ATOM 1074 O O . LYS A 1 124 ? 15.519 -2.557 -15.682 1.00 92.25 124 LYS A O 1
ATOM 1079 N N . LYS A 1 125 ? 13.570 -1.630 -15.088 1.00 90.94 125 LYS A N 1
ATOM 1080 C CA . LYS A 1 125 ? 13.123 -1.403 -16.473 1.00 90.94 125 LYS A CA 1
ATOM 1081 C C . LYS A 1 125 ? 13.945 -0.312 -17.146 1.00 90.94 125 LYS A C 1
ATOM 1083 O O . LYS 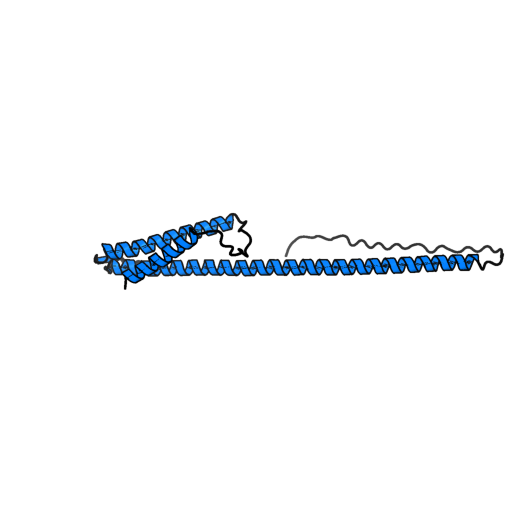A 1 125 ? 14.386 -0.509 -18.274 1.00 90.94 125 LYS A O 1
ATOM 1088 N N . GLN A 1 126 ? 14.177 0.797 -16.448 1.00 91.56 126 GLN A N 1
ATOM 1089 C CA . GLN A 1 126 ? 14.975 1.908 -16.962 1.00 91.56 126 GLN A CA 1
ATOM 1090 C C . GLN A 1 126 ? 16.423 1.485 -17.230 1.00 91.56 126 GLN A C 1
ATOM 1092 O O . GLN A 1 126 ? 16.954 1.779 -18.298 1.00 91.56 126 GLN A O 1
ATOM 1097 N N . THR A 1 127 ? 17.056 0.749 -16.311 1.00 93.19 127 THR A N 1
ATOM 1098 C CA . THR A 1 127 ? 18.430 0.259 -16.509 1.00 93.19 127 THR A CA 1
ATOM 1099 C C . THR A 1 127 ? 18.518 -0.719 -17.672 1.00 93.19 127 THR A C 1
ATOM 1101 O O . THR A 1 127 ? 19.404 -0.593 -18.513 1.00 93.19 127 THR A O 1
ATOM 1104 N N . HIS A 1 128 ? 17.570 -1.653 -17.784 1.00 94.19 128 HIS A N 1
ATOM 1105 C CA . HIS A 1 128 ? 17.527 -2.578 -18.913 1.00 94.19 128 HIS A CA 1
ATOM 1106 C C . HIS A 1 128 ? 17.344 -1.855 -20.253 1.00 94.19 128 HIS A C 1
ATOM 1108 O O . HIS A 1 128 ? 17.982 -2.212 -21.242 1.00 94.19 128 HIS A O 1
ATOM 1114 N N . GLN A 1 129 ? 16.494 -0.828 -20.287 1.00 93.38 129 GLN A N 1
ATOM 1115 C CA . GLN A 1 129 ? 16.274 -0.033 -21.487 1.00 93.38 129 GLN A CA 1
ATOM 1116 C C . GLN A 1 129 ? 17.537 0.732 -21.902 1.00 93.38 129 GLN A C 1
ATOM 1118 O O . GLN A 1 129 ? 17.929 0.635 -23.063 1.00 93.38 129 GLN A O 1
ATOM 1123 N N . LYS A 1 130 ? 18.233 1.375 -20.955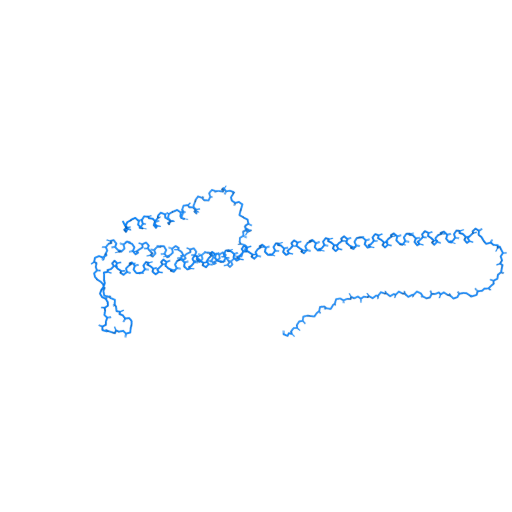 1.00 94.94 130 LYS A N 1
ATOM 1124 C CA . LYS A 1 130 ? 19.530 2.026 -21.208 1.00 94.94 130 LYS A CA 1
ATOM 1125 C C . LYS A 1 130 ? 20.556 1.050 -21.790 1.00 94.94 130 LYS A C 1
ATOM 1127 O O . LYS A 1 130 ? 21.142 1.329 -22.829 1.00 94.94 130 LYS A O 1
ATOM 1132 N N . LEU A 1 131 ? 20.696 -0.137 -21.194 1.00 95.19 131 LEU A N 1
ATOM 1133 C CA . LEU A 1 131 ? 21.603 -1.176 -21.702 1.00 95.19 131 LEU A CA 1
ATOM 1134 C C . LEU A 1 131 ? 21.230 -1.641 -23.118 1.00 95.19 131 LEU A C 1
ATOM 1136 O O . LEU A 1 131 ? 22.103 -1.909 -23.944 1.00 95.19 131 LEU A O 1
ATOM 1140 N N . LYS A 1 132 ? 19.931 -1.748 -23.422 1.00 95.94 132 LYS A N 1
ATOM 1141 C CA . LYS A 1 132 ? 19.454 -2.110 -24.763 1.00 95.94 132 LYS A CA 1
ATOM 1142 C C . LYS A 1 132 ? 19.797 -1.027 -25.790 1.00 95.94 132 LYS A C 1
ATOM 1144 O O . LYS A 1 132 ? 20.208 -1.372 -26.898 1.00 95.94 132 LYS A O 1
ATOM 1149 N N . GLU A 1 133 ? 19.639 0.242 -25.427 1.00 95.50 133 GLU A N 1
ATOM 1150 C CA . GLU A 1 133 ? 19.980 1.393 -26.269 1.00 95.50 133 GLU A CA 1
ATOM 1151 C C . GLU A 1 133 ? 21.492 1.489 -26.511 1.00 95.50 133 GLU A C 1
ATOM 1153 O O . GLU A 1 133 ? 21.911 1.609 -27.659 1.00 95.50 133 GLU A O 1
ATOM 1158 N N . GLU A 1 134 ? 22.320 1.347 -25.473 1.00 95.31 134 GLU A N 1
ATOM 1159 C CA . GLU A 1 134 ? 23.786 1.329 -25.600 1.00 95.31 134 GLU A CA 1
ATOM 1160 C C . GLU A 1 134 ? 24.276 0.177 -26.478 1.00 95.31 134 GLU A C 1
ATOM 1162 O O . GLU A 1 134 ? 25.084 0.380 -27.385 1.00 95.31 134 GLU A O 1
ATOM 1167 N N . ARG A 1 135 ? 23.727 -1.028 -26.288 1.00 94.69 135 ARG A N 1
ATOM 1168 C CA . ARG A 1 135 ? 24.030 -2.174 -27.154 1.00 94.69 135 ARG A CA 1
ATOM 1169 C C . ARG A 1 135 ? 23.617 -1.916 -28.604 1.00 94.69 135 ARG A C 1
ATOM 1171 O O . ARG A 1 135 ? 24.325 -2.325 -29.520 1.00 94.69 135 ARG A O 1
ATOM 1178 N N . GLY A 1 136 ? 22.480 -1.252 -28.817 1.00 95.00 136 GLY A N 1
ATOM 1179 C CA . GLY A 1 136 ? 22.026 -0.831 -30.141 1.00 95.00 136 GLY A CA 1
ATOM 1180 C C . GLY A 1 136 ? 23.004 0.140 -30.802 1.00 95.00 136 GLY A C 1
ATOM 1181 O O . GLY A 1 136 ? 23.394 -0.085 -31.945 1.00 95.00 136 GLY A O 1
ATOM 1182 N N . LYS A 1 137 ? 23.464 1.155 -30.060 1.00 95.12 137 LYS A N 1
ATOM 1183 C CA . LYS A 1 137 ? 24.469 2.123 -30.527 1.00 95.12 137 LYS A CA 1
ATOM 1184 C C . LYS A 1 137 ? 25.794 1.450 -30.873 1.00 95.12 137 LYS A C 1
ATOM 1186 O O . LYS A 1 137 ? 26.307 1.669 -31.962 1.00 95.12 137 LYS A O 1
ATOM 1191 N N . MET A 1 138 ? 26.310 0.576 -30.005 1.00 94.12 138 MET A N 1
ATOM 1192 C CA . MET A 1 138 ? 27.549 -0.166 -30.278 1.00 94.12 138 MET A CA 1
ATOM 1193 C C . MET A 1 138 ? 27.437 -1.043 -31.526 1.00 94.12 138 MET A C 1
ATOM 1195 O O . MET A 1 138 ? 28.340 -1.047 -32.356 1.00 94.12 138 MET A O 1
ATOM 1199 N N . LYS A 1 139 ? 26.314 -1.755 -31.695 1.00 94.94 139 LYS A N 1
ATOM 1200 C CA . LYS A 1 139 ? 26.070 -2.548 -32.906 1.00 94.94 139 LYS A CA 1
ATOM 1201 C C . LYS A 1 139 ? 25.998 -1.661 -34.154 1.00 94.94 139 LYS A C 1
ATOM 1203 O O . LYS A 1 139 ? 26.530 -2.047 -35.188 1.00 94.94 139 LYS A O 1
ATOM 1208 N N . GLY A 1 140 ? 25.359 -0.494 -34.051 1.00 93.75 140 GLY A N 1
ATOM 1209 C CA . GLY A 1 140 ? 25.301 0.503 -35.122 1.00 93.75 140 GLY A CA 1
ATOM 1210 C C . GLY A 1 140 ? 26.689 0.986 -35.536 1.00 93.75 140 GLY A C 1
ATOM 1211 O O . GLY A 1 140 ? 27.042 0.854 -36.701 1.00 93.75 140 GLY A O 1
ATOM 1212 N N . HIS A 1 141 ? 27.503 1.436 -34.576 1.00 93.94 141 HIS A N 1
ATOM 1213 C CA . HIS A 1 141 ? 28.881 1.868 -34.830 1.00 93.94 141 HIS A CA 1
ATOM 1214 C C . HIS A 1 141 ? 29.749 0.759 -35.431 1.00 93.94 141 HIS A C 1
ATOM 1216 O O . HIS A 1 141 ? 30.518 1.013 -36.350 1.00 93.94 141 HIS A O 1
ATOM 1222 N N . TYR A 1 142 ? 29.604 -0.480 -34.953 1.00 93.00 142 TYR A N 1
ATOM 1223 C CA . TYR A 1 142 ? 30.335 -1.616 -35.511 1.00 93.00 142 TYR A CA 1
ATOM 1224 C C . TYR A 1 142 ? 29.969 -1.876 -36.981 1.00 93.00 142 TYR A C 1
ATOM 1226 O O . TYR A 1 142 ? 30.851 -2.071 -37.812 1.00 93.00 142 TYR A O 1
ATOM 1234 N N . LEU A 1 143 ? 28.676 -1.844 -37.319 1.00 94.19 143 LEU A N 1
ATOM 1235 C CA . LEU A 1 143 ? 28.214 -2.010 -38.701 1.00 94.19 143 LEU A CA 1
ATOM 1236 C C . LEU A 1 143 ? 28.670 -0.856 -39.601 1.00 94.19 143 LEU A C 1
ATOM 1238 O O . LEU A 1 143 ? 29.083 -1.091 -40.731 1.00 94.19 143 LEU A O 1
ATOM 1242 N N . GLU A 1 144 ? 28.627 0.376 -39.099 1.00 94.38 144 GLU A N 1
ATOM 1243 C CA . GLU A 1 144 ? 29.112 1.558 -39.814 1.00 94.38 144 GLU A CA 1
ATOM 1244 C C . GLU A 1 144 ? 30.615 1.457 -40.112 1.00 94.38 144 GLU A C 1
ATOM 1246 O O . GLU A 1 144 ? 31.032 1.670 -41.248 1.00 94.38 144 GLU A O 1
ATOM 1251 N N . GLN A 1 145 ? 31.418 1.034 -39.131 1.00 93.81 145 GLN A N 1
ATOM 1252 C CA . GLN A 1 145 ? 32.853 0.818 -39.307 1.00 93.81 145 GLN A CA 1
ATOM 1253 C C . GLN A 1 145 ? 33.152 -0.283 -40.336 1.00 93.81 145 GLN A C 1
ATOM 1255 O O . GLN A 1 145 ? 33.998 -0.090 -41.206 1.00 93.81 145 GLN A O 1
ATOM 1260 N N . MET A 1 146 ? 32.435 -1.410 -40.271 1.00 92.25 146 MET A N 1
ATOM 1261 C CA . MET A 1 146 ? 32.564 -2.503 -41.243 1.00 92.25 146 MET A CA 1
ATOM 1262 C C . MET A 1 146 ? 32.225 -2.050 -42.669 1.00 92.25 146 MET A C 1
ATOM 1264 O O . MET A 1 146 ? 32.915 -2.432 -43.612 1.00 92.25 146 MET A O 1
ATOM 1268 N N . ASN A 1 147 ? 31.186 -1.226 -42.834 1.00 93.00 147 ASN A N 1
ATOM 1269 C CA . ASN A 1 147 ? 30.803 -0.690 -44.141 1.00 93.00 147 ASN A CA 1
ATOM 1270 C C . ASN A 1 147 ? 31.871 0.262 -44.693 1.00 93.00 147 ASN A C 1
ATOM 1272 O O . ASN A 1 147 ? 32.271 0.119 -45.844 1.00 93.00 147 ASN A O 1
ATOM 1276 N N . LEU A 1 148 ? 32.392 1.175 -43.865 1.00 93.94 148 LEU A N 1
ATOM 1277 C CA . LEU A 1 148 ? 33.476 2.079 -44.263 1.00 93.94 148 LEU A CA 1
ATOM 1278 C C . LEU A 1 148 ? 34.748 1.315 -44.663 1.00 93.94 148 LEU A C 1
ATOM 1280 O O . LEU A 1 148 ? 35.408 1.678 -45.637 1.00 93.94 148 LEU A O 1
ATOM 1284 N N . GLU A 1 149 ? 35.091 0.245 -43.940 1.00 92.06 149 GLU A N 1
ATOM 1285 C CA . GLU A 1 149 ? 36.225 -0.614 -44.290 1.00 92.06 149 GLU A CA 1
ATOM 1286 C C . GLU A 1 149 ? 35.987 -1.356 -45.613 1.00 92.06 149 GLU A C 1
ATOM 1288 O O . GLU A 1 149 ? 36.875 -1.394 -46.469 1.00 92.06 149 GLU A O 1
ATOM 1293 N N . ALA A 1 150 ? 34.787 -1.904 -45.816 1.00 90.50 150 ALA A N 1
ATOM 1294 C CA . ALA A 1 150 ? 34.418 -2.561 -47.065 1.00 90.50 150 ALA A CA 1
ATOM 1295 C C . ALA A 1 150 ? 34.492 -1.594 -48.259 1.00 90.50 150 ALA A C 1
ATOM 1297 O O . ALA A 1 150 ? 35.077 -1.941 -49.287 1.00 90.50 150 ALA A O 1
ATOM 1298 N N . ASP A 1 151 ? 33.987 -0.367 -48.112 1.00 91.06 151 ASP A N 1
ATOM 1299 C CA . ASP A 1 151 ? 34.048 0.669 -49.147 1.00 91.06 151 ASP A CA 1
ATOM 1300 C C . ASP A 1 151 ? 35.497 1.076 -49.462 1.00 91.06 151 ASP A C 1
ATOM 1302 O O . ASP A 1 151 ? 35.875 1.209 -50.631 1.00 91.06 151 ASP A O 1
ATOM 1306 N N . ALA A 1 152 ? 36.357 1.201 -48.445 1.00 87.06 152 ALA A N 1
ATOM 1307 C CA . ALA A 1 152 ? 37.784 1.459 -48.639 1.00 87.06 152 ALA A CA 1
ATOM 1308 C C . ALA A 1 152 ? 38.487 0.306 -49.387 1.00 87.06 152 ALA A C 1
ATOM 1310 O O . ALA A 1 152 ? 39.287 0.539 -50.302 1.00 87.06 152 ALA A O 1
ATOM 1311 N N . GLN A 1 153 ? 38.165 -0.948 -49.053 1.00 85.56 153 GLN A N 1
ATOM 1312 C CA . GLN A 1 153 ? 38.679 -2.124 -49.763 1.00 85.56 153 GLN A CA 1
ATOM 1313 C C . GLN A 1 153 ? 38.182 -2.195 -51.217 1.00 85.56 153 GLN A C 1
ATOM 1315 O O . GLN A 1 153 ? 38.941 -2.572 -52.110 1.00 85.56 153 GLN A O 1
ATOM 1320 N N . ILE A 1 154 ? 36.930 -1.821 -51.488 1.00 81.25 154 ILE A N 1
ATOM 1321 C CA . ILE A 1 154 ? 36.401 -1.750 -52.857 1.00 81.25 154 ILE A CA 1
ATOM 1322 C C . ILE A 1 154 ? 37.143 -0.672 -53.652 1.00 81.25 154 ILE A C 1
ATOM 1324 O O . ILE A 1 154 ? 37.632 -0.954 -54.745 1.00 81.25 154 ILE A O 1
ATOM 1328 N N . ASN A 1 155 ? 37.302 0.528 -53.092 1.00 77.19 155 ASN A N 1
ATOM 1329 C CA . ASN A 1 155 ? 37.993 1.630 -53.761 1.00 77.19 155 ASN A CA 1
ATOM 1330 C C . ASN A 1 155 ? 39.448 1.283 -54.110 1.00 77.19 155 ASN A C 1
ATOM 1332 O O . ASN A 1 155 ? 39.885 1.512 -55.237 1.00 77.19 155 ASN A O 1
ATOM 1336 N N . THR A 1 156 ? 40.189 0.666 -53.186 1.00 74.44 156 THR A N 1
ATOM 1337 C CA . THR A 1 156 ? 41.567 0.206 -53.450 1.00 74.44 156 THR A CA 1
ATOM 1338 C C . THR A 1 156 ? 41.641 -0.876 -54.533 1.00 74.44 156 THR A C 1
ATOM 1340 O O . THR A 1 156 ? 42.522 -0.819 -55.396 1.00 74.44 156 THR A O 1
ATOM 1343 N N . ARG A 1 157 ? 40.707 -1.838 -54.558 1.00 67.75 157 ARG A N 1
ATOM 1344 C CA . ARG A 1 157 ? 40.618 -2.850 -55.631 1.00 67.75 157 ARG A CA 1
ATOM 1345 C C . ARG A 1 157 ? 40.279 -2.235 -56.991 1.00 67.75 157 ARG A C 1
ATOM 1347 O O . ARG A 1 157 ? 40.855 -2.635 -58.000 1.00 67.75 157 ARG A O 1
ATOM 1354 N N . CYS A 1 158 ? 39.385 -1.251 -57.037 1.00 63.53 158 CYS A N 1
ATOM 1355 C CA . CYS A 1 158 ? 39.048 -0.536 -58.270 1.00 63.53 158 CYS A CA 1
ATOM 1356 C C . CYS A 1 158 ? 40.246 0.256 -58.818 1.00 63.53 158 CYS A C 1
ATOM 1358 O O . CYS A 1 158 ? 40.556 0.142 -60.003 1.00 63.53 158 CYS A O 1
ATOM 1360 N N . LEU A 1 159 ? 40.964 0.985 -57.957 1.00 61.34 159 LEU A N 1
ATOM 1361 C CA . LEU A 1 159 ? 42.162 1.749 -58.333 1.00 61.34 159 LEU A CA 1
ATOM 1362 C C . LEU A 1 159 ? 43.290 0.848 -58.853 1.00 61.34 159 LEU A C 1
ATOM 1364 O O . LEU A 1 159 ? 43.892 1.140 -59.881 1.00 61.34 159 LEU A O 1
ATOM 1368 N N . THR A 1 160 ? 43.556 -0.275 -58.184 1.00 60.25 160 THR A N 1
ATOM 1369 C CA . THR A 1 160 ? 44.575 -1.246 -58.629 1.00 60.25 160 THR A CA 1
ATOM 1370 C C . THR A 1 160 ? 44.196 -1.931 -59.942 1.00 60.25 160 THR A C 1
ATOM 1372 O O . THR A 1 160 ? 45.061 -2.148 -60.789 1.00 60.25 160 THR A O 1
ATOM 1375 N N . THR A 1 161 ? 42.906 -2.206 -60.159 1.00 57.84 161 THR A N 1
ATOM 1376 C CA . THR A 1 161 ? 42.409 -2.752 -61.432 1.00 57.84 161 THR A CA 1
ATOM 1377 C C . THR A 1 161 ? 42.586 -1.746 -62.575 1.00 57.84 161 THR A C 1
ATOM 1379 O O . THR A 1 161 ? 43.066 -2.132 -63.639 1.00 57.84 161 THR A O 1
ATOM 1382 N N . GLN A 1 162 ? 42.290 -0.458 -62.358 1.00 58.78 162 GLN A N 1
ATOM 1383 C CA . GLN A 1 162 ? 42.558 0.598 -63.347 1.00 58.78 162 GLN A CA 1
ATOM 1384 C C . GLN A 1 162 ? 44.056 0.715 -63.658 1.00 58.78 162 GLN A C 1
ATOM 1386 O O . GLN A 1 162 ? 44.443 0.653 -64.820 1.00 58.78 162 GLN A O 1
ATOM 1391 N N . HIS A 1 163 ? 44.911 0.734 -62.630 1.00 53.69 163 HIS A N 1
ATOM 1392 C CA . HIS A 1 163 ? 46.366 0.783 -62.814 1.00 53.69 163 HIS A CA 1
ATOM 1393 C C . HIS A 1 163 ? 46.916 -0.418 -63.603 1.00 53.69 163 HIS A C 1
ATOM 1395 O O . HIS A 1 163 ? 47.881 -0.277 -64.350 1.00 53.69 163 HIS A O 1
ATOM 1401 N N . SER A 1 164 ? 46.301 -1.601 -63.467 1.00 55.44 164 SER A N 1
ATOM 1402 C CA . SER A 1 164 ? 46.676 -2.787 -64.248 1.00 55.44 164 SER A CA 1
ATOM 1403 C C . SER A 1 164 ? 46.275 -2.691 -65.725 1.00 55.44 164 SER A C 1
ATOM 1405 O O . SER A 1 164 ? 46.995 -3.199 -66.581 1.00 55.44 164 SER A O 1
ATOM 1407 N N . HIS A 1 165 ? 45.167 -2.009 -66.034 1.00 54.75 165 HIS A N 1
ATOM 1408 C CA . HIS A 1 165 ? 44.715 -1.784 -67.407 1.00 54.75 165 HIS A CA 1
ATOM 1409 C C . HIS A 1 165 ? 45.585 -0.729 -68.110 1.00 54.75 165 HIS A C 1
ATOM 1411 O O . HIS A 1 165 ? 46.003 -0.941 -69.245 1.00 54.75 165 HIS A O 1
ATOM 1417 N N . ASP A 1 166 ? 45.960 0.338 -67.398 1.00 51.91 166 ASP A N 1
ATOM 1418 C CA . ASP A 1 166 ? 46.839 1.397 -67.914 1.00 51.91 166 ASP A CA 1
ATOM 1419 C C . ASP A 1 166 ? 48.266 0.876 -68.186 1.00 51.91 166 ASP A C 1
ATOM 1421 O O . ASP A 1 166 ? 48.890 1.214 -69.197 1.00 51.91 166 ASP A O 1
ATOM 1425 N N . TYR A 1 167 ? 48.786 -0.017 -67.332 1.00 50.06 167 TYR A N 1
ATOM 1426 C CA . TYR A 1 167 ? 50.075 -0.676 -67.582 1.00 50.06 167 TYR A CA 1
ATOM 1427 C C . TYR A 1 167 ? 50.030 -1.618 -68.795 1.00 50.06 167 TYR A C 1
ATOM 1429 O O . TYR A 1 167 ? 51.007 -1.691 -69.543 1.00 50.06 167 TYR A O 1
ATOM 1437 N N . LEU A 1 168 ? 48.907 -2.310 -69.020 1.00 50.81 168 LEU A N 1
ATOM 1438 C CA . LEU A 1 168 ? 48.718 -3.190 -70.178 1.00 50.81 168 LEU A CA 1
ATOM 1439 C C . LEU A 1 168 ? 48.549 -2.412 -71.489 1.00 50.81 168 LEU A C 1
ATOM 1441 O O . LEU A 1 168 ? 49.034 -2.875 -72.518 1.00 50.81 168 LEU A O 1
ATOM 1445 N N . GLU A 1 169 ? 47.936 -1.227 -71.469 1.00 50.44 169 GLU A N 1
ATOM 1446 C CA . GLU A 1 169 ? 47.842 -0.364 -72.658 1.00 50.44 169 GLU A CA 1
ATOM 1447 C C . GLU A 1 169 ? 49.183 0.287 -73.022 1.00 50.44 169 GLU A C 1
ATOM 1449 O O . GLU A 1 169 ? 49.466 0.497 -74.201 1.00 50.44 169 GLU A O 1
ATOM 1454 N N . THR A 1 170 ? 50.063 0.522 -72.044 1.00 50.59 170 THR A N 1
ATOM 1455 C CA . THR A 1 170 ? 51.380 1.140 -72.289 1.00 50.59 170 THR A CA 1
ATOM 1456 C C . THR A 1 170 ? 52.472 0.122 -72.664 1.00 50.59 170 THR A C 1
ATOM 1458 O O . THR A 1 170 ? 53.562 0.508 -73.082 1.00 50.59 170 THR A O 1
ATOM 1461 N N . THR A 1 171 ? 52.207 -1.186 -72.545 1.00 50.44 171 THR A N 1
ATOM 1462 C CA . THR A 1 171 ? 53.197 -2.253 -72.808 1.00 50.44 171 THR A CA 1
ATOM 1463 C C . THR A 1 171 ? 52.774 -3.290 -73.848 1.00 50.44 171 THR A C 1
ATOM 1465 O O . THR A 1 171 ? 53.365 -4.366 -73.888 1.00 50.44 171 THR A O 1
ATOM 1468 N N . GLN A 1 172 ? 51.835 -2.999 -74.754 1.00 41.12 172 GLN A N 1
ATOM 1469 C CA . GLN A 1 172 ? 51.628 -3.886 -75.907 1.00 41.12 172 GLN A CA 1
ATOM 1470 C C . GLN A 1 172 ? 52.736 -3.701 -76.963 1.00 41.12 172 GLN A C 1
ATOM 1472 O O . GLN A 1 172 ? 52.761 -2.666 -77.632 1.00 41.12 172 GLN A O 1
ATOM 1477 N N . PRO A 1 173 ? 53.618 -4.692 -77.222 1.00 44.19 173 PRO A N 1
ATOM 1478 C CA . PRO A 1 173 ? 54.158 -4.851 -78.557 1.00 44.19 173 PRO A CA 1
ATOM 1479 C C . PRO A 1 173 ? 53.047 -5.433 -79.436 1.00 44.19 173 PRO A C 1
ATOM 1481 O O . PRO A 1 173 ? 52.383 -6.404 -79.074 1.00 44.19 173 PRO A O 1
ATOM 1484 N N . THR A 1 174 ? 52.853 -4.846 -80.612 1.00 46.41 174 THR A N 1
ATOM 1485 C CA . THR A 1 174 ? 52.095 -5.446 -81.715 1.00 46.41 174 THR A CA 1
ATOM 1486 C C . THR A 1 174 ? 52.557 -6.887 -81.940 1.00 46.41 174 THR A C 1
ATOM 1488 O O . THR A 1 174 ? 53.654 -7.117 -82.447 1.00 46.41 174 THR A O 1
ATOM 1491 N N . GLY A 1 175 ? 51.721 -7.850 -81.554 1.00 36.91 175 GLY A N 1
ATOM 1492 C CA . GLY A 1 175 ? 52.001 -9.277 -81.659 1.00 36.91 175 GLY A CA 1
ATOM 1493 C C . GLY A 1 175 ? 50.711 -10.067 -81.834 1.00 36.91 175 GLY A C 1
ATOM 1494 O O . GLY A 1 175 ? 50.011 -10.357 -80.873 1.00 36.91 175 GLY A O 1
ATOM 1495 N N . SER A 1 176 ? 50.411 -10.385 -83.090 1.00 46.97 176 SER A N 1
ATOM 1496 C CA . SER A 1 176 ? 49.373 -11.318 -83.534 1.00 46.97 176 SER A CA 1
ATOM 1497 C C . SER A 1 176 ? 49.519 -12.691 -82.863 1.00 46.97 176 SER A C 1
ATOM 1499 O O . SER A 1 176 ? 50.608 -13.260 -82.885 1.00 46.97 176 SER A O 1
ATOM 1501 N N . GLY A 1 177 ? 48.420 -13.267 -82.369 1.00 35.94 177 GLY A N 1
ATOM 1502 C CA . GLY A 1 177 ? 48.380 -14.667 -81.940 1.00 35.94 177 GLY A CA 1
ATOM 1503 C C . GLY A 1 177 ? 47.070 -15.065 -81.263 1.00 35.94 177 GLY A C 1
ATOM 1504 O O . GLY A 1 177 ? 46.817 -14.672 -80.128 1.00 35.94 177 GLY A O 1
ATOM 1505 N N . ASP A 1 178 ? 46.261 -15.857 -81.968 1.00 43.25 178 ASP A N 1
ATOM 1506 C CA . ASP A 1 178 ? 45.063 -16.535 -81.466 1.00 43.25 178 ASP A CA 1
ATOM 1507 C C . ASP A 1 178 ? 45.347 -17.368 -80.205 1.00 43.25 178 ASP A C 1
ATOM 1509 O O . ASP A 1 178 ? 46.306 -18.139 -80.148 1.00 43.25 178 ASP A O 1
ATOM 1513 N N . GLY A 1 179 ? 44.461 -17.272 -79.213 1.00 36.25 179 GLY A N 1
ATOM 1514 C CA . GLY A 1 179 ? 44.527 -18.084 -78.002 1.00 36.25 179 GLY A CA 1
ATOM 1515 C C . GLY A 1 179 ? 43.241 -17.997 -77.191 1.00 36.25 179 GLY A C 1
ATOM 1516 O O . GLY A 1 179 ? 43.000 -17.023 -76.486 1.00 36.25 179 GLY A O 1
ATOM 1517 N N . HIS A 1 180 ? 42.406 -19.031 -77.294 1.00 46.69 180 HIS A N 1
ATOM 1518 C CA . HIS A 1 180 ? 41.257 -19.254 -76.421 1.00 46.69 180 HIS A CA 1
ATOM 1519 C C . HIS A 1 180 ? 41.667 -19.176 -74.942 1.00 46.69 180 HIS A C 1
ATOM 1521 O O . HIS A 1 180 ? 42.507 -19.955 -74.496 1.00 46.69 180 HIS A O 1
ATOM 1527 N N . GLN A 1 181 ? 41.020 -18.301 -74.167 1.00 38.88 181 GLN A N 1
ATOM 1528 C CA . GLN A 1 181 ? 41.131 -18.303 -72.709 1.00 38.88 181 GLN A CA 1
ATOM 1529 C C . GLN A 1 181 ? 39.736 -18.299 -72.076 1.00 38.88 181 GLN A C 1
ATOM 1531 O O . GLN A 1 181 ? 38.930 -17.386 -72.265 1.00 38.88 181 GLN A O 1
ATOM 1536 N N . GLU A 1 182 ? 39.440 -19.391 -71.372 1.00 44.97 182 GLU A N 1
ATOM 1537 C CA . GLU A 1 182 ? 38.195 -19.639 -70.652 1.00 44.97 182 GLU A CA 1
ATOM 1538 C C . GLU A 1 182 ? 37.928 -18.562 -69.590 1.00 44.97 182 GLU A C 1
ATOM 1540 O O . GLU A 1 182 ? 38.795 -18.202 -68.793 1.00 44.97 182 GLU A O 1
ATOM 1545 N N . ARG A 1 183 ? 36.686 -18.066 -69.550 1.00 43.25 183 ARG A N 1
ATOM 1546 C CA . ARG A 1 183 ? 36.205 -17.148 -68.509 1.00 43.25 183 ARG A CA 1
ATOM 1547 C C . ARG A 1 183 ? 36.010 -17.888 -67.178 1.00 43.25 183 ARG A C 1
ATOM 1549 O O . ARG A 1 183 ? 35.245 -18.855 -67.149 1.00 43.25 183 ARG A O 1
ATOM 1556 N N . PRO A 1 184 ? 36.532 -17.382 -66.047 1.00 46.41 184 PRO A N 1
ATOM 1557 C CA . PRO A 1 184 ? 36.144 -17.880 -64.734 1.00 46.41 184 PRO A CA 1
ATOM 1558 C C . PRO A 1 184 ? 34.678 -17.536 -64.431 1.00 46.41 184 PRO A C 1
ATOM 1560 O O . PRO A 1 184 ? 34.252 -16.378 -64.440 1.00 46.41 184 PRO A O 1
ATOM 1563 N N . ARG A 1 185 ? 33.895 -18.582 -64.171 1.00 45.25 185 ARG A N 1
ATOM 1564 C CA . ARG A 1 185 ? 32.475 -18.561 -63.808 1.00 45.25 185 ARG A CA 1
ATOM 1565 C C . ARG A 1 185 ? 32.291 -17.843 -62.461 1.00 45.25 185 ARG A C 1
ATOM 1567 O O . ARG A 1 185 ? 32.788 -18.313 -61.442 1.00 45.25 185 ARG A O 1
ATOM 1574 N N . ARG A 1 186 ? 31.562 -16.718 -62.450 1.00 47.12 186 ARG A N 1
ATOM 1575 C CA . ARG A 1 186 ? 31.123 -16.019 -61.224 1.00 47.12 186 ARG A CA 1
ATOM 1576 C C . ARG A 1 186 ? 30.381 -16.998 -60.308 1.00 47.12 186 ARG A C 1
ATOM 1578 O O . ARG A 1 186 ? 29.311 -17.474 -60.679 1.00 47.12 186 ARG A O 1
ATOM 1585 N N . GLN A 1 187 ? 30.904 -17.247 -59.111 1.00 47.31 187 GLN A N 1
ATOM 1586 C CA . GLN A 1 187 ? 30.122 -17.800 -58.007 1.00 47.31 187 GLN A CA 1
ATOM 1587 C C . GLN A 1 187 ? 29.677 -16.633 -57.121 1.00 47.31 187 GLN A C 1
ATOM 1589 O O . GLN A 1 187 ? 30.482 -16.023 -56.424 1.00 47.31 187 GLN A O 1
ATOM 1594 N N . GLN A 1 188 ? 28.395 -16.283 -57.207 1.00 47.47 188 GLN A N 1
ATOM 1595 C CA . GLN A 1 188 ? 27.710 -15.490 -56.192 1.00 47.47 188 GLN A CA 1
ATOM 1596 C C . GLN A 1 188 ? 27.171 -16.476 -55.157 1.00 47.47 188 GLN A C 1
ATOM 1598 O O . GLN A 1 188 ? 26.272 -17.252 -55.468 1.00 47.47 188 GLN A O 1
ATOM 1603 N N . ALA A 1 189 ? 27.723 -16.463 -53.947 1.00 43.12 189 ALA A N 1
ATOM 1604 C CA . ALA A 1 189 ? 27.115 -17.118 -52.798 1.00 43.12 189 ALA A CA 1
ATOM 1605 C C . ALA A 1 189 ? 26.412 -16.039 -51.967 1.00 43.12 189 ALA A C 1
ATOM 1607 O O . ALA A 1 189 ? 27.009 -15.430 -51.084 1.00 43.12 189 ALA A O 1
ATOM 1608 N N . TRP A 1 190 ? 25.149 -15.771 -52.296 1.00 39.81 190 TRP A N 1
ATOM 1609 C CA . TRP A 1 190 ? 24.219 -15.144 -51.363 1.00 39.81 190 TRP A CA 1
ATOM 1610 C C . TRP A 1 190 ? 23.645 -16.264 -50.501 1.00 39.81 190 TRP A C 1
ATOM 1612 O O . TRP A 1 190 ? 22.819 -17.041 -50.970 1.00 39.81 190 TRP A O 1
ATOM 1622 N N . ALA A 1 191 ? 24.117 -16.388 -49.263 1.00 44.47 191 ALA A N 1
ATOM 1623 C CA . ALA A 1 191 ? 23.406 -17.164 -48.259 1.00 44.47 191 ALA A CA 1
ATOM 1624 C C . ALA A 1 191 ? 22.422 -16.222 -47.558 1.00 44.47 191 ALA A C 1
ATOM 1626 O O . ALA A 1 191 ? 22.797 -15.444 -46.681 1.00 44.47 191 ALA A O 1
ATOM 1627 N N . GLU A 1 192 ? 21.165 -16.286 -47.995 1.00 44.34 192 GLU A N 1
ATOM 1628 C CA . GLU A 1 192 ? 20.007 -15.916 -47.190 1.00 44.34 192 GLU A CA 1
ATOM 1629 C C . GLU A 1 192 ? 20.061 -16.682 -45.864 1.00 44.34 192 GLU A C 1
ATOM 1631 O O . GLU A 1 192 ? 20.041 -17.912 -45.846 1.00 44.34 192 GLU A O 1
ATOM 1636 N N . ILE A 1 193 ? 20.079 -15.968 -44.742 1.00 44.03 193 ILE A N 1
ATOM 1637 C CA . ILE A 1 193 ? 19.538 -16.510 -43.496 1.00 44.03 193 ILE A CA 1
ATOM 1638 C C . ILE A 1 193 ? 18.272 -15.712 -43.232 1.00 44.03 193 ILE A C 1
ATOM 1640 O O . ILE A 1 193 ? 18.300 -14.641 -42.626 1.00 44.03 193 ILE A O 1
ATOM 1644 N N . GLN A 1 194 ? 17.175 -16.228 -43.785 1.00 43.41 194 GLN A N 1
ATOM 1645 C CA . GLN A 1 194 ? 15.836 -15.849 -43.375 1.00 43.41 194 GLN A CA 1
ATOM 1646 C C . GLN A 1 194 ? 15.541 -16.370 -41.969 1.00 43.41 194 GLN A C 1
ATOM 1648 O O . GLN A 1 194 ? 16.017 -17.415 -41.525 1.00 43.41 194 GLN A O 1
ATOM 1653 N N . GLU A 1 195 ? 14.733 -15.570 -41.295 1.00 46.62 195 GLU A N 1
ATOM 1654 C CA . GLU A 1 195 ? 14.177 -15.747 -39.970 1.00 46.62 195 GLU A CA 1
ATOM 1655 C C . GLU A 1 195 ? 13.397 -17.062 -39.838 1.00 46.62 195 GLU A C 1
ATOM 1657 O O . GLU A 1 195 ? 12.537 -17.389 -40.650 1.00 46.62 195 GLU A O 1
ATOM 1662 N N . GLY A 1 196 ? 13.659 -17.783 -38.750 1.00 39.62 196 GLY A N 1
ATOM 1663 C CA . GLY A 1 196 ? 12.852 -18.905 -38.286 1.00 39.62 196 GLY A CA 1
ATOM 1664 C C . GLY A 1 196 ? 12.217 -18.567 -36.946 1.00 39.62 196 GLY A C 1
ATOM 1665 O O . GLY A 1 196 ? 12.680 -19.023 -35.904 1.00 39.62 196 GLY A O 1
ATOM 1666 N N . SER A 1 197 ? 11.167 -17.747 -36.982 1.00 47.56 197 SER A N 1
ATOM 1667 C CA . SER A 1 197 ? 10.167 -17.692 -35.919 1.00 47.56 197 SER A CA 1
ATOM 1668 C C . SER A 1 197 ? 9.523 -19.075 -35.803 1.00 47.56 197 SER A C 1
ATOM 1670 O O . SER A 1 197 ? 8.883 -19.539 -36.743 1.00 47.56 197 SER A O 1
ATOM 1672 N N . SER A 1 198 ? 9.68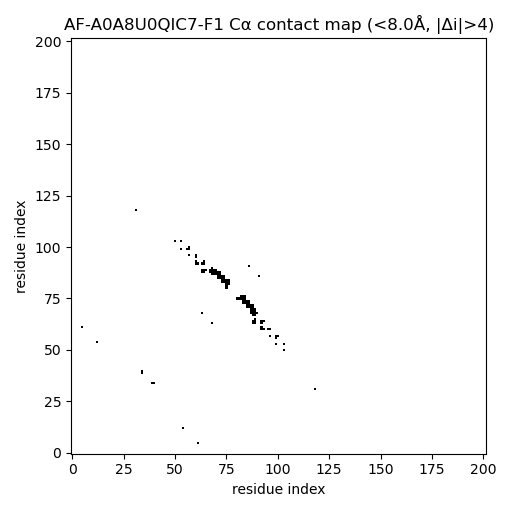6 -19.745 -34.665 1.00 50.25 198 SER A N 1
ATOM 1673 C CA . SER A 1 198 ? 8.724 -20.758 -34.237 1.00 50.25 198 SER A CA 1
ATOM 1674 C C . SER A 1 198 ? 8.452 -20.589 -32.752 1.00 50.25 198 SER A C 1
ATOM 1676 O O . SER A 1 198 ? 9.318 -20.712 -31.886 1.00 50.25 198 SER A O 1
ATOM 1678 N N . GLU A 1 199 ? 7.210 -20.207 -32.505 1.00 47.75 199 GLU A N 1
ATOM 1679 C CA . GLU A 1 199 ? 6.502 -20.408 -31.262 1.00 47.75 199 GLU A CA 1
ATOM 1680 C C . GLU A 1 199 ? 6.469 -21.897 -30.883 1.00 47.75 199 GLU A C 1
ATOM 1682 O O . GLU A 1 199 ? 6.502 -22.782 -31.735 1.00 47.75 199 GLU A O 1
ATOM 1687 N N . ASN A 1 200 ? 6.231 -22.095 -29.588 1.00 45.75 200 ASN A N 1
ATOM 1688 C CA . ASN A 1 200 ? 5.565 -23.226 -28.947 1.00 45.75 200 ASN A CA 1
ATOM 1689 C C . ASN A 1 200 ? 6.379 -24.415 -28.395 1.00 45.75 200 ASN A C 1
ATOM 1691 O O . ASN A 1 200 ? 6.814 -25.314 -29.101 1.00 45.75 200 ASN A O 1
ATOM 1695 N N . GLN A 1 201 ? 6.307 -24.455 -27.057 1.00 41.03 201 GLN A N 1
ATOM 1696 C CA . GLN A 1 201 ? 5.789 -25.547 -26.220 1.00 41.03 201 GLN A CA 1
ATOM 1697 C C . GLN A 1 201 ? 6.768 -26.612 -25.712 1.00 41.03 201 GLN A C 1
ATOM 1699 O O . GLN A 1 201 ? 7.173 -27.532 -26.415 1.00 41.03 201 GLN A O 1
ATOM 1704 N N . GLY A 1 202 ? 7.014 -26.494 -24.403 1.00 37.69 202 GLY A N 1
ATOM 1705 C CA . GLY A 1 202 ? 7.493 -27.500 -23.460 1.00 37.69 202 GLY A CA 1
ATOM 1706 C C . GLY A 1 202 ? 7.272 -26.969 -22.052 1.00 37.69 202 GLY A C 1
ATOM 1707 O O . GLY A 1 202 ? 7.958 -25.980 -21.715 1.00 37.69 202 GLY A O 1
#

Organism: Salvelinus namaycush (NCBI:txid8040)

pLDDT: mean 72.19, std 20.12, range [33.12, 95.94]

Secondary structure (DSSP, 8-state):
-HHHHHHHHHHHHHHHHHHHH----------SPP---HHHHHHHHHHHHHHHHHHHHHHHHHHHHHHHTT-EEEEEPTT-TT-EEEEEHHHHHHHHHHHHHHHHHHHHHHHHHHHHHHHHHHHHHHHHHHHHHHHHHHHHHHHHHHHHHHHHHHHHHHHHHHHHHHHHHHS----------PPPPP----------------

Sequence (202 aa):
MVEEERREFLENYKRGDLEEEEETEEDKEDILPPDKSIRRRAVGWINKKWEKRNLKKIERTYQREAEEGYKIVHIAIPGHTRLTATMTRAEREREKRKELLKAEKRRKKMEDFNKQWREQSLLKKQTHQKLKEERGKMKGHYLEQMNLEADAQINTRCLTTQHSHDYLETTQPTGSGDGHQERPRRQQAWAEIQEGSSENQG